Protein AF-E8UBT5-F1 (afdb_monomer_lite)

Structure (mmCIF, N/CA/C/O backbone):
data_AF-E8UBT5-F1
#
_entry.id   AF-E8UBT5-F1
#
loop_
_atom_site.group_PDB
_atom_site.id
_atom_site.type_symbol
_atom_site.label_atom_id
_atom_site.label_alt_id
_atom_site.label_comp_id
_atom_site.label_asym_id
_atom_site.label_entity_id
_atom_site.label_seq_id
_atom_site.pdbx_PDB_ins_code
_atom_site.Cartn_x
_atom_site.Cartn_y
_atom_site.Cartn_z
_atom_site.occupancy
_atom_site.B_iso_or_equiv
_atom_site.auth_seq_id
_atom_site.auth_comp_id
_atom_site.auth_asym_id
_atom_site.auth_atom_id
_atom_site.pdbx_PDB_model_num
ATOM 1 N N . MET A 1 1 ? -15.502 -12.809 -2.853 1.00 87.12 1 MET A N 1
ATOM 2 C CA . MET A 1 1 ? -14.417 -12.346 -1.978 1.00 87.12 1 MET A CA 1
ATOM 3 C C . MET A 1 1 ? -13.647 -11.226 -2.675 1.00 87.12 1 MET A C 1
ATOM 5 O O . MET A 1 1 ? -13.180 -11.452 -3.794 1.00 87.12 1 MET A O 1
ATOM 9 N N . SER A 1 2 ? -13.569 -10.034 -2.084 1.00 96.62 2 SER A N 1
ATOM 10 C CA . SER A 1 2 ? -12.725 -8.915 -2.529 1.00 96.62 2 SER A CA 1
ATOM 11 C C . SER A 1 2 ? -11.248 -9.171 -2.199 1.00 96.62 2 SER A C 1
ATOM 13 O O . SER A 1 2 ? -10.910 -10.126 -1.499 1.00 96.62 2 SER A O 1
ATOM 15 N N . ASN A 1 3 ? -10.338 -8.346 -2.721 1.00 96.88 3 ASN A N 1
ATOM 16 C CA . ASN A 1 3 ? -8.911 -8.460 -2.387 1.00 96.88 3 ASN A CA 1
ATOM 17 C C . ASN A 1 3 ? -8.645 -8.129 -0.915 1.00 96.88 3 ASN A C 1
ATOM 19 O O . ASN A 1 3 ? -7.859 -8.815 -0.270 1.00 96.88 3 ASN A O 1
ATOM 23 N N . PHE A 1 4 ? -9.368 -7.156 -0.359 1.00 97.38 4 PHE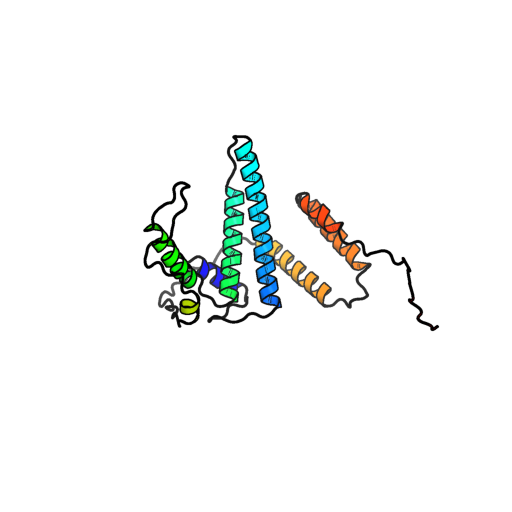 A N 1
ATOM 24 C CA . PHE A 1 4 ? -9.322 -6.864 1.068 1.00 97.38 4 PHE A CA 1
ATOM 25 C C . PHE A 1 4 ? -9.762 -8.067 1.914 1.00 97.38 4 PHE A C 1
ATOM 27 O O . PHE A 1 4 ? -9.073 -8.440 2.861 1.00 97.38 4 PHE A O 1
ATOM 34 N N . GLU A 1 5 ? -10.859 -8.733 1.540 1.00 96.44 5 GLU A N 1
ATOM 35 C CA . GLU A 1 5 ? -11.331 -9.931 2.244 1.00 96.44 5 GLU A CA 1
ATOM 36 C C . GLU A 1 5 ? -10.325 -11.096 2.161 1.00 96.44 5 GLU A C 1
ATOM 38 O O . GLU A 1 5 ? -10.177 -11.832 3.136 1.00 96.44 5 GLU A O 1
ATOM 43 N N . ARG A 1 6 ? -9.582 -11.237 1.048 1.00 96.94 6 ARG A N 1
ATOM 44 C CA . ARG A 1 6 ? -8.477 -12.212 0.928 1.00 96.94 6 ARG A CA 1
ATOM 45 C C . ARG A 1 6 ? -7.355 -11.925 1.927 1.00 96.94 6 ARG A C 1
ATOM 47 O O . ARG A 1 6 ? -6.927 -12.833 2.634 1.00 96.94 6 ARG A O 1
ATOM 54 N N . VAL A 1 7 ? -6.912 -10.671 2.024 1.00 97.31 7 VAL A N 1
ATOM 55 C CA . VAL A 1 7 ? -5.845 -10.269 2.958 1.00 97.31 7 VAL A CA 1
ATOM 56 C C . VAL A 1 7 ? -6.295 -10.414 4.413 1.00 97.31 7 VAL A C 1
ATOM 58 O O . VAL A 1 7 ? -5.542 -10.918 5.245 1.00 97.31 7 VAL A O 1
ATOM 61 N N . ARG A 1 8 ? -7.552 -10.073 4.721 1.00 96.00 8 ARG A N 1
ATOM 62 C CA . ARG A 1 8 ? -8.148 -10.336 6.038 1.00 96.00 8 ARG A CA 1
ATOM 63 C C . ARG A 1 8 ? -8.145 -11.830 6.367 1.00 96.00 8 ARG A C 1
ATOM 65 O O . ARG A 1 8 ? -7.748 -12.213 7.464 1.00 96.00 8 ARG A O 1
ATOM 72 N N . ALA A 1 9 ? -8.556 -12.684 5.426 1.00 95.75 9 ALA A N 1
ATOM 73 C CA . ALA A 1 9 ? -8.529 -14.135 5.612 1.00 95.75 9 ALA A CA 1
ATOM 74 C C . ALA A 1 9 ? -7.103 -14.653 5.871 1.00 95.75 9 ALA A C 1
ATOM 76 O O . ALA A 1 9 ? -6.911 -15.504 6.740 1.00 95.75 9 ALA A O 1
ATOM 77 N N . PHE A 1 10 ? -6.097 -14.093 5.192 1.00 94.75 10 PHE A N 1
ATOM 78 C CA . PHE A 1 10 ? -4.691 -14.386 5.464 1.00 94.75 10 PHE A CA 1
ATOM 79 C C . PHE A 1 10 ? -4.280 -13.978 6.885 1.00 94.75 10 PHE A C 1
ATOM 81 O O . PHE A 1 10 ? -3.723 -14.800 7.608 1.00 94.75 10 PHE A O 1
ATOM 88 N N . HIS A 1 11 ? -4.599 -12.759 7.333 1.00 96.62 11 HIS A N 1
ATOM 89 C CA . HIS A 1 11 ? -4.312 -12.320 8.703 1.00 96.62 11 HIS A CA 1
ATOM 90 C C . HIS A 1 11 ? -4.975 -13.200 9.767 1.00 96.62 11 HIS A C 1
ATOM 92 O O . HIS A 1 11 ? -4.342 -13.496 10.780 1.00 96.62 11 HIS A O 1
ATOM 98 N N . VAL A 1 12 ? -6.207 -13.663 9.532 1.00 94.38 12 VAL A N 1
ATOM 99 C CA . VAL A 1 12 ? -6.868 -14.656 10.394 1.00 94.38 12 VAL A CA 1
ATOM 100 C C . VAL A 1 12 ? -6.066 -15.960 10.420 1.00 94.38 12 VAL A C 1
ATOM 102 O O . VAL A 1 12 ? -5.770 -16.468 11.500 1.00 94.38 12 VAL A O 1
ATOM 105 N N . ALA A 1 13 ? -5.667 -16.474 9.254 1.00 94.06 13 ALA A N 1
ATOM 106 C CA . ALA A 1 13 ? -4.923 -17.728 9.139 1.00 94.06 13 ALA A CA 1
ATOM 107 C C . ALA A 1 13 ? -3.550 -17.684 9.833 1.00 94.06 13 ALA A C 1
ATOM 109 O O . ALA A 1 13 ? -3.137 -18.673 10.434 1.00 94.06 13 ALA A O 1
ATOM 110 N N . VAL A 1 14 ? -2.858 -16.540 9.801 1.00 91.19 14 VAL A N 1
ATOM 111 C CA . VAL A 1 14 ? -1.559 -16.357 10.477 1.00 91.19 14 VAL A CA 1
ATOM 112 C C . VAL A 1 14 ? -1.678 -15.799 11.900 1.00 91.19 14 VAL A C 1
ATOM 114 O O . VAL A 1 14 ? -0.665 -15.451 12.505 1.00 91.19 14 VAL A O 1
ATOM 117 N N . ASN A 1 15 ? -2.897 -15.701 12.444 1.00 93.25 15 ASN A N 1
ATOM 118 C CA . ASN A 1 15 ? -3.183 -15.141 13.768 1.00 93.25 15 ASN A CA 1
ATOM 119 C C . ASN A 1 15 ? -2.590 -13.727 13.984 1.00 93.25 15 ASN A C 1
ATOM 121 O O . ASN A 1 15 ? -2.094 -13.386 15.060 1.00 93.25 15 ASN A O 1
ATOM 125 N N . ALA A 1 16 ? -2.618 -12.893 12.942 1.00 92.19 16 ALA A N 1
ATOM 126 C CA . ALA A 1 16 ? -2.207 -11.494 13.005 1.00 92.19 16 ALA A CA 1
ATOM 127 C C . ALA A 1 16 ? -3.301 -10.608 13.627 1.00 92.19 16 ALA A C 1
ATOM 129 O O . ALA A 1 16 ? -4.475 -10.969 13.701 1.00 92.19 16 ALA A O 1
ATOM 130 N N . HIS A 1 17 ? -2.924 -9.405 14.066 1.00 90.81 17 HIS A N 1
ATOM 131 C CA . HIS A 1 17 ? -3.864 -8.421 14.608 1.00 90.81 17 HIS A CA 1
ATOM 132 C C . HIS A 1 17 ? -4.781 -7.850 13.510 1.00 90.81 17 HIS A C 1
ATOM 134 O O . HIS A 1 17 ? -4.279 -7.265 12.554 1.00 90.81 17 HIS A O 1
ATOM 140 N N . HIS A 1 18 ? -6.100 -7.985 13.680 1.00 94.12 18 HIS A N 1
ATOM 141 C CA . HIS A 1 18 ? -7.124 -7.550 12.718 1.00 94.12 18 HIS A CA 1
ATOM 142 C C . HIS A 1 18 ? -8.400 -7.062 13.450 1.00 94.12 18 HIS A C 1
ATOM 144 O O . HIS A 1 18 ? -9.364 -7.811 13.642 1.00 94.12 18 HIS A O 1
ATOM 150 N N . PRO A 1 19 ? -8.437 -5.820 13.963 1.00 95.50 19 PRO A N 1
ATOM 151 C CA . PRO A 1 19 ? -9.595 -5.352 14.714 1.00 95.50 19 PRO A CA 1
ATOM 152 C C . PRO A 1 19 ? -10.852 -5.277 13.826 1.00 95.50 19 PRO A C 1
ATOM 154 O O . PRO A 1 19 ? -10.799 -5.066 12.616 1.00 95.50 19 PRO A O 1
ATOM 157 N N . GLN A 1 20 ? -12.028 -5.479 14.427 1.00 92.19 20 GLN A N 1
ATOM 158 C CA . GLN A 1 20 ? -13.307 -5.476 13.693 1.00 92.19 20 GLN A CA 1
ATOM 159 C C . GLN A 1 20 ? -13.847 -4.061 13.429 1.00 92.19 20 GLN A C 1
ATOM 161 O O . GLN A 1 20 ? -14.850 -3.905 12.736 1.00 92.19 20 GLN A O 1
ATOM 166 N N . GLN A 1 21 ? -13.226 -3.043 14.025 1.00 92.94 21 GLN A N 1
ATOM 167 C CA . GLN A 1 21 ? -13.593 -1.633 13.917 1.00 92.94 21 GLN A CA 1
ATOM 168 C C . GLN A 1 21 ? -12.320 -0.782 13.847 1.00 92.94 21 GLN A C 1
ATOM 170 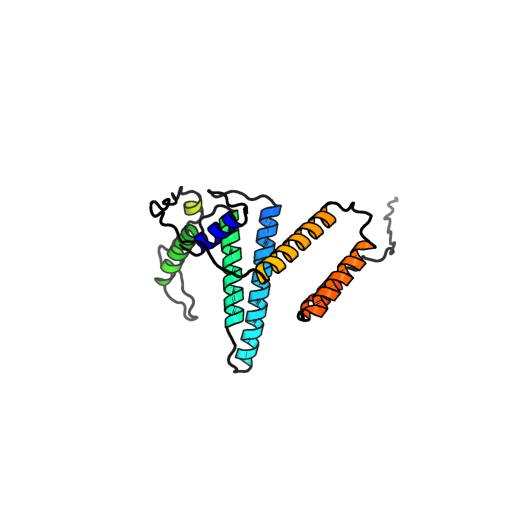O O . GLN A 1 21 ? -11.295 -1.212 14.393 1.00 92.94 21 GLN A O 1
ATOM 175 N N . PRO A 1 22 ? -12.380 0.424 13.249 1.00 96.12 22 PRO A N 1
ATOM 176 C CA . PRO A 1 22 ? -11.247 1.338 13.202 1.00 96.12 22 PRO A CA 1
ATOM 177 C C . PRO A 1 22 ? -10.625 1.537 14.586 1.00 96.12 22 PRO A C 1
ATOM 179 O O . PRO A 1 22 ? -11.290 1.989 15.518 1.00 96.12 22 PRO A O 1
ATOM 182 N N . THR A 1 23 ? -9.354 1.167 14.722 1.00 95.31 23 THR A N 1
ATOM 183 C CA . THR A 1 23 ? -8.638 1.132 16.000 1.00 95.31 23 THR A CA 1
ATOM 184 C C . THR A 1 23 ? -7.253 1.739 15.833 1.00 95.31 23 THR A C 1
ATOM 186 O O . THR A 1 23 ? -6.538 1.439 14.879 1.00 95.31 23 THR A O 1
ATOM 189 N N . THR A 1 24 ? -6.857 2.591 16.778 1.00 95.19 24 THR A N 1
ATOM 190 C CA . THR A 1 24 ? -5.494 3.131 16.825 1.00 95.19 24 THR A CA 1
ATOM 191 C C . THR A 1 24 ? -4.505 1.999 17.133 1.00 95.19 24 THR A C 1
ATOM 193 O O . THR A 1 24 ? -4.650 1.356 18.175 1.00 95.19 24 THR A O 1
ATOM 196 N N . PRO A 1 25 ? -3.502 1.742 16.275 1.00 94.81 25 PRO A N 1
ATOM 197 C CA . PRO A 1 25 ? -2.507 0.703 16.515 1.00 94.81 25 PRO A CA 1
ATOM 198 C C . PRO A 1 25 ? -1.496 1.153 17.577 1.00 94.81 25 PRO A C 1
ATOM 200 O O . PRO A 1 25 ? -1.334 2.347 17.838 1.00 94.81 25 PRO A O 1
ATOM 203 N N . ASP A 1 26 ? -0.758 0.199 18.146 1.00 94.81 26 ASP A N 1
ATOM 204 C CA . ASP A 1 26 ? 0.442 0.528 18.918 1.00 94.81 26 ASP A CA 1
ATOM 205 C C . ASP A 1 26 ? 1.626 0.882 17.999 1.00 94.81 26 ASP A C 1
ATOM 207 O O . ASP A 1 26 ? 1.589 0.702 16.775 1.00 94.81 26 ASP A O 1
ATOM 211 N N . ALA A 1 27 ? 2.693 1.411 18.603 1.00 95.06 27 ALA A N 1
ATOM 212 C CA . ALA A 1 27 ? 3.872 1.864 17.872 1.00 95.06 27 ALA A CA 1
ATOM 213 C C . ALA A 1 27 ? 4.553 0.732 17.088 1.00 95.06 27 ALA A C 1
ATOM 215 O O . ALA A 1 27 ? 4.974 0.950 15.955 1.00 95.06 27 ALA A O 1
ATOM 216 N N . ALA A 1 28 ? 4.621 -0.475 17.659 1.00 94.81 28 ALA A N 1
ATOM 217 C CA . ALA A 1 28 ? 5.250 -1.627 17.019 1.00 94.81 28 ALA A CA 1
ATOM 218 C C . ALA A 1 28 ? 4.491 -2.055 15.755 1.00 94.81 28 ALA A C 1
ATOM 220 O O . ALA A 1 28 ? 5.100 -2.282 14.711 1.00 94.81 28 ALA A O 1
ATOM 221 N N . ARG A 1 29 ? 3.154 -2.100 15.807 1.00 93.81 29 ARG A N 1
ATOM 222 C CA . ARG A 1 29 ? 2.323 -2.420 14.638 1.00 93.81 29 ARG A CA 1
ATOM 223 C C . ARG A 1 29 ? 2.414 -1.346 13.566 1.00 93.81 29 ARG A C 1
ATOM 225 O O . ARG A 1 29 ? 2.522 -1.684 12.390 1.00 93.81 29 ARG A O 1
ATOM 232 N N . LEU A 1 30 ? 2.392 -0.069 13.951 1.00 94.50 30 LEU A N 1
ATOM 233 C CA . LEU A 1 30 ? 2.548 1.027 12.995 1.00 94.50 30 LEU A CA 1
ATOM 234 C C . LEU A 1 30 ? 3.928 1.000 12.322 1.00 94.50 30 LEU A C 1
ATOM 236 O O . LEU A 1 30 ? 4.013 1.218 11.115 1.00 94.50 30 LEU A O 1
ATOM 240 N N . ALA A 1 31 ? 4.988 0.714 13.084 1.00 96.31 31 ALA A N 1
ATOM 241 C CA . ALA A 1 31 ? 6.339 0.554 12.557 1.00 96.31 31 ALA A CA 1
ATOM 242 C C . ALA A 1 31 ? 6.410 -0.614 11.567 1.00 96.31 31 ALA A C 1
ATOM 244 O O . ALA A 1 31 ? 6.836 -0.408 10.438 1.00 96.31 31 ALA A O 1
ATOM 245 N N . LEU A 1 32 ? 5.882 -1.787 11.933 1.00 96.62 32 LEU A N 1
ATOM 246 C CA . LEU A 1 32 ? 5.834 -2.948 11.042 1.00 96.62 32 LEU A CA 1
ATOM 247 C C . LEU A 1 32 ? 5.111 -2.637 9.725 1.00 96.62 32 LEU A C 1
ATOM 249 O O . LEU A 1 32 ? 5.631 -2.935 8.658 1.00 96.62 32 LEU A O 1
ATOM 253 N N . ARG A 1 33 ? 3.920 -2.019 9.772 1.00 98.06 33 ARG A N 1
ATOM 254 C CA . ARG A 1 33 ? 3.184 -1.687 8.537 1.00 98.06 33 ARG A CA 1
ATOM 255 C C . ARG A 1 33 ? 3.931 -0.676 7.672 1.00 98.06 33 ARG A C 1
ATOM 257 O O . ARG A 1 33 ? 3.858 -0.766 6.454 1.00 98.06 33 ARG A O 1
ATOM 264 N N . ARG A 1 34 ? 4.642 0.272 8.289 1.00 97.75 34 ARG A N 1
ATOM 265 C CA . ARG A 1 34 ? 5.494 1.223 7.569 1.00 97.75 34 ARG A CA 1
ATOM 266 C C . ARG A 1 34 ? 6.645 0.509 6.865 1.00 97.75 34 ARG A C 1
ATOM 268 O O . ARG A 1 34 ? 6.845 0.787 5.693 1.00 97.75 34 ARG A O 1
ATOM 275 N N . THR A 1 35 ? 7.352 -0.376 7.565 1.00 97.56 35 THR A N 1
ATOM 276 C CA . THR A 1 35 ? 8.475 -1.144 7.012 1.00 97.56 35 THR A CA 1
ATOM 277 C C . THR A 1 35 ? 8.035 -1.961 5.803 1.00 97.56 35 THR A C 1
ATOM 279 O O . THR A 1 35 ? 8.569 -1.737 4.727 1.00 97.56 35 THR A O 1
ATOM 282 N N . LEU A 1 36 ? 6.976 -2.767 5.940 1.00 96.88 36 LEU A N 1
ATOM 283 C CA . LEU A 1 36 ? 6.462 -3.585 4.834 1.00 96.88 36 LEU A CA 1
ATOM 284 C C . LEU A 1 36 ? 6.090 -2.731 3.612 1.00 96.88 36 LEU A C 1
ATOM 286 O O . LEU A 1 36 ? 6.490 -3.027 2.502 1.00 96.88 36 LEU A O 1
ATOM 290 N N . ILE A 1 37 ? 5.378 -1.613 3.801 1.00 96.94 37 ILE A N 1
ATOM 291 C CA . ILE A 1 37 ? 5.040 -0.718 2.679 1.00 96.94 37 ILE A CA 1
ATOM 292 C C . ILE A 1 37 ? 6.297 -0.122 2.025 1.00 96.94 37 ILE A C 1
ATOM 294 O O . ILE A 1 37 ? 6.298 0.118 0.822 1.00 96.94 37 ILE A O 1
ATOM 298 N N . GLN A 1 38 ? 7.337 0.179 2.804 1.00 98.12 38 GLN A N 1
ATOM 299 C CA . GLN A 1 38 ? 8.580 0.745 2.278 1.00 98.12 38 GLN A CA 1
ATOM 300 C C . GLN A 1 38 ? 9.398 -0.277 1.486 1.00 98.12 38 GLN A C 1
ATOM 302 O O . GLN A 1 38 ? 9.986 0.114 0.483 1.00 98.12 38 GLN A O 1
ATOM 307 N N . GLU A 1 39 ? 9.420 -1.534 1.929 1.00 95.19 39 GLU A N 1
ATOM 308 C CA . GLU A 1 39 ? 10.084 -2.652 1.249 1.00 95.19 39 GLU A CA 1
ATOM 309 C C . GLU A 1 39 ? 9.445 -2.890 -0.127 1.00 95.19 39 GLU A C 1
ATOM 311 O O . GLU A 1 39 ? 10.094 -2.631 -1.138 1.00 95.19 39 GLU A O 1
ATOM 316 N N . GLU A 1 40 ? 8.140 -3.175 -0.174 1.00 97.88 40 GLU A N 1
ATOM 317 C CA . GLU A 1 40 ? 7.423 -3.429 -1.439 1.00 97.88 40 GLU A CA 1
ATOM 318 C C . GLU A 1 40 ? 7.456 -2.216 -2.387 1.00 97.88 40 GLU A C 1
ATOM 320 O O . GLU A 1 40 ? 7.514 -2.328 -3.610 1.00 97.88 40 GLU A O 1
ATOM 325 N N . PHE A 1 41 ? 7.422 -0.994 -1.836 1.00 98.06 41 PHE A N 1
ATOM 326 C CA . PHE A 1 41 ? 7.560 0.211 -2.653 1.00 98.06 41 PHE A CA 1
ATOM 327 C C . PHE A 1 41 ? 8.954 0.315 -3.283 1.00 98.06 41 PHE A C 1
ATOM 329 O O . PHE A 1 41 ? 9.066 0.763 -4.423 1.00 98.06 41 PHE A O 1
ATOM 336 N N . ALA A 1 42 ? 10.014 -0.067 -2.566 1.00 97.38 42 ALA A N 1
ATOM 337 C CA . ALA A 1 42 ? 11.366 -0.066 -3.114 1.00 97.38 42 ALA A CA 1
ATOM 338 C C . ALA A 1 42 ? 11.517 -1.101 -4.241 1.00 97.38 42 ALA A C 1
ATOM 340 O O . ALA A 1 42 ? 12.152 -0.795 -5.251 1.00 97.38 42 ALA A O 1
ATOM 341 N N . GLU A 1 43 ? 10.882 -2.265 -4.113 1.00 96.44 43 GLU A N 1
ATOM 342 C CA . GLU A 1 43 ? 10.872 -3.318 -5.137 1.00 96.44 43 GLU A CA 1
ATOM 343 C C . GLU A 1 43 ? 10.106 -2.881 -6.393 1.00 96.44 43 GLU A C 1
ATOM 345 O O . GLU A 1 43 ? 10.647 -2.943 -7.501 1.00 96.44 43 GLU A O 1
ATOM 350 N N . VAL A 1 44 ? 8.922 -2.272 -6.235 1.00 97.38 44 VAL A N 1
ATOM 351 C CA . VAL A 1 44 ? 8.196 -1.636 -7.353 1.00 97.38 44 VAL A CA 1
ATOM 352 C C . VAL A 1 44 ? 9.065 -0.603 -8.072 1.00 97.38 44 VAL A C 1
ATOM 354 O O . VAL A 1 44 ? 9.064 -0.542 -9.302 1.00 97.38 44 VAL A O 1
ATOM 357 N N . GLN A 1 45 ? 9.807 0.226 -7.331 1.00 98.44 45 GLN A N 1
ATOM 358 C CA . GLN A 1 45 ? 10.684 1.232 -7.932 1.00 98.44 45 GLN A CA 1
ATOM 359 C C . GLN A 1 45 ? 11.836 0.595 -8.721 1.00 98.44 45 GLN A C 1
ATOM 361 O O . GLN A 1 45 ? 12.133 1.063 -9.819 1.00 98.44 45 GLN A O 1
ATOM 366 N N . ALA A 1 46 ? 12.440 -0.481 -8.211 1.00 97.31 46 ALA A N 1
ATOM 367 C CA . ALA A 1 46 ? 13.495 -1.204 -8.916 1.00 97.31 46 ALA A CA 1
ATOM 368 C C . ALA A 1 46 ? 12.990 -1.809 -10.240 1.00 97.31 46 ALA A C 1
ATOM 370 O O . ALA A 1 46 ? 13.642 -1.665 -11.279 1.00 97.31 46 ALA A O 1
ATOM 371 N N . GLU A 1 47 ? 11.800 -2.414 -10.237 1.00 98.06 47 GLU A N 1
ATOM 372 C CA . GLU A 1 47 ? 11.211 -2.977 -11.456 1.00 98.06 47 GLU A CA 1
ATOM 373 C C . GLU A 1 47 ? 10.736 -1.898 -12.439 1.00 98.06 47 GLU A C 1
ATOM 375 O O . GLU A 1 47 ? 10.863 -2.065 -13.655 1.00 98.06 47 GLU A O 1
ATOM 380 N N . LEU A 1 48 ? 10.267 -0.746 -11.950 1.00 97.88 48 LEU A N 1
ATOM 381 C CA . LEU A 1 48 ? 9.991 0.414 -12.804 1.00 97.88 48 LEU A CA 1
ATOM 382 C C . LEU A 1 48 ? 11.257 0.919 -13.503 1.00 97.88 48 LEU A C 1
ATOM 384 O O . LEU A 1 48 ? 11.214 1.164 -14.709 1.00 97.88 48 LEU A O 1
ATOM 388 N N . ASP A 1 49 ? 12.376 1.038 -12.784 1.00 98.19 49 ASP A N 1
ATOM 389 C CA . ASP A 1 49 ? 13.657 1.463 -13.360 1.00 98.19 49 ASP A CA 1
ATOM 390 C C . ASP A 1 49 ? 14.147 0.462 -14.421 1.00 98.19 49 ASP A C 1
ATOM 392 O O . ASP A 1 49 ? 14.605 0.850 -15.502 1.00 98.19 49 ASP A O 1
ATOM 396 N N . ARG A 1 50 ? 13.985 -0.843 -14.161 1.00 97.44 50 ARG A N 1
ATOM 397 C CA . ARG A 1 50 ? 14.295 -1.907 -15.126 1.00 97.44 50 ARG A CA 1
ATOM 398 C C . ARG A 1 50 ? 13.425 -1.807 -16.382 1.00 97.44 50 ARG A C 1
ATOM 400 O O . ARG A 1 50 ? 13.94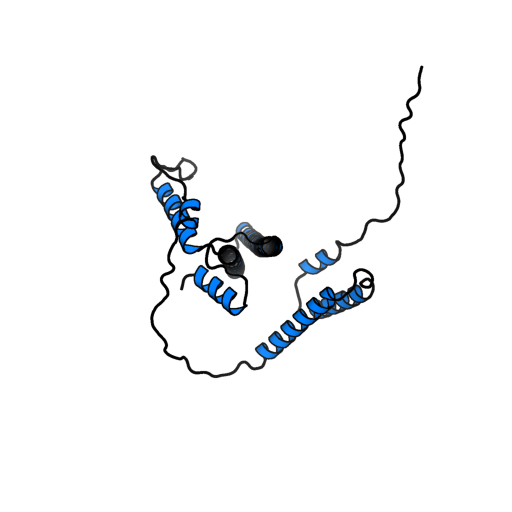9 -1.932 -17.492 1.00 97.44 50 ARG A O 1
ATOM 407 N N . VAL A 1 51 ? 12.118 -1.588 -16.239 1.00 98.00 51 VAL A N 1
ATOM 408 C CA . VAL A 1 51 ? 11.200 -1.413 -17.378 1.00 98.00 51 VAL A CA 1
ATOM 409 C C . VAL A 1 51 ? 11.531 -0.135 -18.160 1.00 98.00 51 VAL A C 1
ATOM 411 O O . VAL A 1 51 ? 11.595 -0.186 -19.390 1.00 98.00 51 VAL A O 1
ATOM 414 N N . ASP A 1 52 ? 11.810 0.986 -17.485 1.00 97.81 52 ASP A N 1
ATOM 415 C CA . ASP A 1 52 ? 12.192 2.256 -18.126 1.00 97.81 52 ASP A CA 1
ATOM 416 C C . ASP A 1 52 ? 13.462 2.102 -18.975 1.00 97.81 52 ASP A C 1
ATOM 418 O O . ASP A 1 52 ? 13.521 2.605 -20.099 1.00 97.81 52 ASP A O 1
ATOM 422 N N . ALA A 1 53 ? 14.454 1.342 -18.496 1.00 97.75 53 ALA A N 1
ATOM 423 C CA . ALA A 1 53 ? 15.676 1.070 -19.251 1.00 97.75 53 ALA A CA 1
ATOM 424 C C . ALA A 1 53 ? 15.398 0.382 -20.603 1.00 97.75 53 ALA A C 1
ATOM 426 O O . ALA A 1 53 ? 15.928 0.817 -21.627 1.00 97.75 53 ALA A O 1
ATOM 427 N N . HIS A 1 54 ? 14.521 -0.630 -20.630 1.00 97.50 54 HIS A N 1
ATOM 428 C CA . HIS A 1 54 ? 14.119 -1.302 -21.875 1.00 97.50 54 HIS A CA 1
ATOM 429 C C . HIS A 1 54 ? 13.341 -0.352 -22.794 1.00 97.50 54 HIS A C 1
ATOM 431 O O . HIS A 1 54 ? 13.644 -0.250 -23.983 1.00 97.50 54 HIS A O 1
ATOM 437 N N . VAL A 1 55 ? 12.390 0.414 -22.242 1.00 97.00 55 VAL A N 1
ATOM 438 C CA . VAL A 1 55 ? 11.603 1.393 -23.011 1.00 97.00 55 VAL A CA 1
ATOM 439 C C . VAL A 1 55 ? 12.514 2.425 -23.682 1.00 97.00 55 VAL A C 1
ATOM 441 O O . VAL A 1 55 ? 12.337 2.730 -24.862 1.00 97.00 55 VAL A O 1
ATOM 444 N N . ARG A 1 56 ? 13.526 2.935 -22.972 1.00 97.50 56 ARG A N 1
ATOM 445 C CA . ARG A 1 56 ? 14.500 3.894 -23.522 1.00 97.50 56 ARG A CA 1
ATOM 446 C C . ARG A 1 56 ? 15.431 3.290 -24.564 1.00 97.50 56 ARG A C 1
ATOM 448 O O . ARG A 1 56 ? 15.870 4.014 -25.455 1.00 97.50 56 ARG A O 1
ATOM 455 N N . ALA A 1 57 ? 15.717 1.995 -24.470 1.00 97.69 57 ALA A N 1
ATOM 456 C CA . ALA A 1 57 ? 16.446 1.256 -25.496 1.00 97.69 57 ALA A CA 1
ATOM 457 C C . ALA A 1 57 ? 15.585 0.952 -26.741 1.00 97.69 57 ALA A C 1
ATOM 459 O O . ALA A 1 57 ? 16.114 0.510 -27.758 1.00 97.69 57 ALA A O 1
ATOM 460 N N . GLY A 1 58 ? 14.272 1.221 -26.695 1.00 97.75 58 GLY A N 1
ATOM 461 C CA . GLY A 1 58 ? 13.333 0.853 -27.758 1.00 97.75 58 GLY A CA 1
ATOM 462 C C . GLY A 1 58 ? 13.007 -0.642 -27.775 1.00 97.75 58 GLY A C 1
ATOM 463 O O . GLY A 1 58 ? 12.588 -1.171 -28.804 1.00 97.75 58 GLY A O 1
ATOM 464 N N . GLU A 1 59 ? 13.212 -1.323 -26.649 1.00 97.19 59 GLU A N 1
ATOM 465 C CA . GLU A 1 59 ? 13.021 -2.758 -26.475 1.00 97.19 59 GLU A CA 1
ATOM 466 C C . GLU A 1 59 ? 11.708 -3.054 -25.736 1.00 97.19 59 GLU A C 1
ATOM 468 O O . GLU A 1 59 ? 11.170 -2.224 -25.000 1.00 97.19 59 GLU A O 1
ATOM 473 N N . SER A 1 60 ? 11.179 -4.267 -25.916 1.00 96.12 60 SER A N 1
ATOM 474 C CA . SER A 1 60 ? 10.049 -4.741 -25.114 1.00 96.12 60 SER A CA 1
ATOM 475 C C . SER A 1 60 ? 10.542 -5.190 -23.741 1.00 96.12 60 SER A C 1
ATOM 477 O O . SER A 1 60 ? 11.454 -6.010 -23.658 1.00 96.12 60 SER A O 1
ATOM 479 N N . ALA A 1 61 ? 9.899 -4.718 -22.676 1.00 96.38 61 ALA A N 1
ATOM 480 C CA . ALA A 1 61 ? 10.139 -5.204 -21.321 1.00 96.38 61 ALA A CA 1
ATOM 481 C C . ALA A 1 61 ? 9.222 -6.393 -20.993 1.00 96.38 61 ALA A C 1
ATOM 483 O O . ALA A 1 61 ? 8.056 -6.410 -21.396 1.00 96.38 61 ALA A O 1
ATOM 484 N N . ASP A 1 62 ? 9.727 -7.356 -20.223 1.00 95.81 62 ASP A N 1
ATOM 485 C CA . ASP A 1 62 ? 8.869 -8.307 -19.513 1.00 95.81 62 ASP A CA 1
ATOM 486 C C . ASP A 1 62 ? 8.208 -7.595 -18.324 1.00 95.81 62 ASP A C 1
ATOM 488 O O . ASP A 1 62 ? 8.899 -7.062 -17.457 1.00 95.81 62 ASP A O 1
ATOM 492 N N . LEU A 1 63 ? 6.874 -7.562 -18.310 1.00 97.38 63 LEU A N 1
ATOM 493 C CA . LEU A 1 63 ? 6.081 -6.873 -17.289 1.00 97.38 63 LEU A CA 1
ATOM 494 C C . LEU A 1 63 ? 5.693 -7.780 -16.117 1.00 97.38 63 LEU A C 1
ATOM 496 O O . LEU A 1 63 ? 5.109 -7.281 -15.156 1.00 97.38 63 LEU A O 1
ATOM 500 N N . ALA A 1 64 ? 5.966 -9.087 -16.190 1.00 97.25 64 ALA A N 1
ATOM 501 C CA . ALA A 1 64 ? 5.580 -10.014 -15.131 1.00 97.25 64 ALA A CA 1
ATOM 502 C C . ALA A 1 64 ? 6.203 -9.661 -13.764 1.00 97.25 64 ALA A C 1
ATOM 504 O O . ALA A 1 64 ? 5.441 -9.638 -12.797 1.00 97.25 64 ALA A O 1
ATOM 505 N N . PRO A 1 65 ? 7.503 -9.303 -13.659 1.00 97.44 65 PRO A N 1
ATOM 506 C CA . PRO A 1 65 ? 8.093 -8.882 -12.386 1.00 97.44 65 PRO A CA 1
ATOM 507 C C . PRO A 1 65 ? 7.435 -7.615 -11.826 1.00 97.44 65 PRO A C 1
ATOM 509 O O . PRO A 1 65 ? 6.919 -7.626 -10.719 1.00 97.44 65 PRO A O 1
ATOM 512 N N . LEU A 1 66 ? 7.302 -6.557 -12.633 1.00 97.69 66 LEU A N 1
ATOM 513 C CA . LEU A 1 66 ? 6.639 -5.323 -12.195 1.00 97.69 66 LEU A CA 1
ATOM 514 C C . LEU A 1 66 ? 5.188 -5.562 -11.738 1.00 97.69 66 LEU A C 1
ATOM 516 O O . LEU A 1 66 ? 4.726 -4.958 -10.772 1.00 97.69 66 LEU A O 1
ATOM 520 N N . ALA A 1 67 ? 4.444 -6.423 -12.436 1.00 96.19 67 ALA A N 1
ATOM 521 C CA . ALA A 1 67 ? 3.081 -6.767 -12.044 1.00 96.19 67 ALA A CA 1
ATOM 522 C C . ALA A 1 67 ? 3.026 -7.524 -10.704 1.00 96.19 67 ALA A C 1
ATOM 524 O O . ALA A 1 67 ? 2.055 -7.343 -9.968 1.00 96.19 67 ALA A O 1
ATOM 525 N N . HIS A 1 68 ? 4.043 -8.337 -10.401 1.00 96.25 68 HIS A N 1
ATOM 526 C CA . HIS A 1 68 ? 4.207 -9.019 -9.117 1.00 96.25 68 HIS A CA 1
ATOM 527 C C . HIS A 1 68 ? 4.393 -8.001 -7.992 1.00 96.25 68 HIS A C 1
ATOM 529 O O . HIS A 1 68 ? 3.546 -7.931 -7.107 1.00 96.25 68 HIS A O 1
ATOM 535 N N . GLU A 1 69 ? 5.398 -7.129 -8.097 1.00 97.94 69 GLU A N 1
ATOM 536 C CA . GLU A 1 69 ? 5.707 -6.165 -7.030 1.00 97.94 69 GLU A CA 1
ATOM 537 C C . GLU A 1 69 ? 4.557 -5.170 -6.808 1.00 97.94 69 GLU A C 1
ATOM 539 O O . GLU A 1 69 ? 4.231 -4.774 -5.688 1.00 97.94 69 GLU A O 1
ATOM 544 N N . LEU A 1 70 ? 3.843 -4.789 -7.876 1.00 97.44 70 LEU A N 1
ATOM 545 C CA . LEU A 1 70 ? 2.628 -3.981 -7.743 1.00 97.44 70 LEU A CA 1
ATOM 546 C C . LEU A 1 70 ? 1.519 -4.722 -6.980 1.00 97.44 70 LEU A C 1
ATOM 548 O O . LEU A 1 70 ? 0.745 -4.085 -6.259 1.00 97.44 70 LEU A O 1
ATOM 552 N N . ALA A 1 71 ? 1.401 -6.041 -7.151 1.00 96.94 71 ALA A N 1
ATOM 553 C CA . ALA A 1 71 ? 0.442 -6.855 -6.415 1.00 96.94 71 ALA A CA 1
ATOM 554 C C . ALA A 1 71 ? 0.839 -7.004 -4.939 1.00 96.94 71 ALA A C 1
ATOM 556 O O . ALA A 1 71 ? -0.044 -6.904 -4.080 1.00 96.94 71 ALA A O 1
ATOM 557 N N . ASP A 1 72 ? 2.126 -7.141 -4.635 1.00 96.94 72 ASP A N 1
ATOM 558 C CA . ASP A 1 72 ? 2.615 -7.240 -3.257 1.00 96.94 72 ASP A CA 1
ATOM 559 C C . ASP A 1 72 ? 2.498 -5.904 -2.514 1.00 96.94 72 ASP A C 1
ATOM 561 O O . ASP A 1 72 ? 1.964 -5.857 -1.396 1.00 96.94 72 ASP A O 1
ATOM 565 N N . LEU A 1 73 ? 2.755 -4.779 -3.192 1.00 98.25 73 LEU A N 1
ATOM 566 C CA . LEU A 1 73 ? 2.451 -3.448 -2.660 1.00 98.25 73 LEU A CA 1
ATOM 567 C C . LEU A 1 73 ? 0.954 -3.279 -2.340 1.00 98.25 73 LEU A C 1
ATOM 569 O O . LEU A 1 73 ? 0.588 -2.704 -1.303 1.00 98.25 73 LEU A O 1
ATOM 573 N N . LEU A 1 74 ? 0.054 -3.787 -3.194 1.00 98.00 74 LEU A N 1
ATOM 574 C CA . LEU A 1 74 ? -1.381 -3.825 -2.881 1.00 98.00 74 LEU A CA 1
ATOM 575 C C . LEU A 1 74 ? -1.650 -4.699 -1.650 1.00 98.00 74 LEU A C 1
ATOM 577 O O . LEU A 1 74 ? -2.450 -4.310 -0.794 1.00 98.00 74 LEU A O 1
ATOM 581 N N . TYR A 1 75 ? -0.986 -5.849 -1.540 1.00 97.81 75 TYR A N 1
ATOM 582 C CA . TYR A 1 75 ? -1.159 -6.804 -0.450 1.00 97.81 75 TYR A CA 1
ATOM 583 C C . TYR A 1 75 ? -0.809 -6.185 0.908 1.00 97.81 75 TYR A C 1
ATOM 585 O O . TYR A 1 75 ? -1.635 -6.200 1.830 1.00 97.81 75 TYR A O 1
ATOM 593 N N . VAL A 1 76 ? 0.359 -5.545 1.029 1.00 98.06 76 VAL A N 1
ATOM 594 C CA . VAL A 1 76 ? 0.778 -4.879 2.275 1.00 98.06 76 VAL A CA 1
ATOM 595 C C . VAL A 1 76 ? -0.041 -3.620 2.568 1.00 98.06 76 VAL A C 1
ATOM 597 O O . VAL A 1 76 ? -0.299 -3.314 3.737 1.00 98.06 76 VAL A O 1
ATOM 600 N N . THR A 1 77 ? -0.543 -2.930 1.538 1.00 98.38 77 THR A N 1
ATOM 601 C CA . THR A 1 77 ? -1.436 -1.769 1.698 1.00 98.38 77 THR A CA 1
ATOM 602 C C . THR A 1 77 ? -2.801 -2.184 2.255 1.00 98.38 77 THR A C 1
ATOM 604 O O . THR A 1 77 ? -3.296 -1.580 3.214 1.00 98.38 77 THR A O 1
ATOM 607 N N . TYR A 1 78 ? -3.403 -3.251 1.718 1.00 98.38 78 TYR A N 1
ATOM 608 C CA . TYR A 1 78 ? -4.611 -3.847 2.295 1.00 98.38 78 TYR A CA 1
ATOM 609 C C . TYR A 1 78 ? -4.350 -4.381 3.705 1.00 98.38 78 TYR A C 1
ATOM 611 O O . TYR A 1 78 ? -5.179 -4.183 4.594 1.00 98.38 78 TYR A O 1
ATOM 619 N N . GLY A 1 79 ? -3.182 -4.986 3.938 1.00 97.75 79 GLY A N 1
ATOM 620 C CA . GLY A 1 79 ? -2.778 -5.472 5.253 1.00 97.75 79 GLY A CA 1
ATOM 621 C C . GLY A 1 79 ? -2.672 -4.347 6.284 1.00 97.75 79 GLY A C 1
ATOM 622 O O . GLY A 1 79 ? -3.070 -4.518 7.435 1.00 97.75 79 GLY A O 1
ATOM 623 N N . ALA A 1 80 ? -2.197 -3.165 5.890 1.00 98.25 80 ALA A N 1
ATOM 624 C CA . ALA A 1 80 ? -2.202 -1.993 6.758 1.00 98.25 80 ALA A CA 1
ATOM 625 C C . ALA A 1 80 ? -3.626 -1.559 7.130 1.00 98.25 80 ALA A C 1
ATOM 627 O O . ALA A 1 80 ? -3.892 -1.324 8.305 1.00 98.25 80 ALA A O 1
ATOM 628 N N . LEU A 1 81 ? -4.558 -1.507 6.174 1.00 98.12 81 LEU A N 1
ATOM 629 C CA . LEU A 1 81 ? -5.959 -1.162 6.452 1.00 98.12 81 LEU A CA 1
ATOM 630 C C . LEU A 1 81 ? -6.631 -2.187 7.377 1.00 98.12 81 LEU A C 1
ATOM 632 O O . LEU A 1 81 ? -7.294 -1.798 8.340 1.00 98.12 81 LEU A O 1
ATOM 636 N N . ASP A 1 82 ? -6.400 -3.480 7.148 1.00 97.75 82 ASP A N 1
ATOM 637 C CA . ASP A 1 82 ? -6.944 -4.547 7.990 1.00 97.75 82 ASP A CA 1
ATOM 638 C C . ASP A 1 82 ? -6.380 -4.508 9.420 1.00 97.75 82 ASP A C 1
ATOM 640 O O . ASP A 1 82 ? -7.140 -4.597 10.384 1.00 97.75 82 ASP A O 1
ATOM 644 N N . ALA A 1 83 ? -5.075 -4.254 9.580 1.00 96.81 83 ALA A N 1
ATOM 645 C CA . ALA A 1 83 ? -4.431 -4.098 10.888 1.00 96.81 83 ALA A CA 1
ATOM 646 C C . ALA A 1 83 ? -4.949 -2.884 11.685 1.00 96.81 83 ALA A C 1
ATOM 648 O O . ALA A 1 83 ? -4.819 -2.847 12.909 1.00 96.81 83 ALA A O 1
ATOM 649 N N . LEU A 1 84 ? -5.546 -1.902 11.001 1.00 97.12 84 LEU A N 1
ATOM 650 C CA . LEU A 1 84 ? -6.222 -0.744 11.594 1.00 97.12 84 LEU A CA 1
ATOM 651 C C . LEU A 1 84 ? -7.727 -0.975 11.797 1.00 97.12 84 LEU A C 1
ATOM 653 O O . LEU A 1 84 ? -8.405 -0.101 12.335 1.00 97.12 84 LEU A O 1
ATOM 657 N N . GLY A 1 85 ? -8.272 -2.111 11.352 1.00 96.56 85 GLY A N 1
ATOM 658 C CA . GLY A 1 85 ? -9.706 -2.411 11.393 1.00 96.56 85 GLY A CA 1
ATOM 659 C C . GLY A 1 85 ? -10.532 -1.545 10.447 1.00 96.56 85 GLY A C 1
ATOM 660 O O . GLY A 1 85 ? -11.718 -1.306 10.680 1.00 96.56 85 GLY A O 1
ATOM 661 N N . VAL A 1 86 ? -9.899 -1.041 9.390 1.00 96.56 86 VAL A N 1
ATOM 662 C CA . VAL A 1 86 ? -10.513 -0.189 8.377 1.00 96.56 86 VAL A CA 1
ATOM 663 C C . VAL A 1 86 ? -10.921 -1.049 7.187 1.00 96.56 86 VAL A C 1
ATOM 665 O O . VAL A 1 86 ? -10.085 -1.695 6.562 1.00 96.56 86 VAL A O 1
ATOM 668 N N . ASN A 1 87 ? -12.209 -1.027 6.836 1.00 96.38 87 ASN A N 1
ATOM 669 C CA . ASN A 1 87 ? -12.689 -1.689 5.625 1.00 96.38 87 ASN A CA 1
ATOM 670 C C . ASN A 1 87 ? -12.154 -0.952 4.385 1.00 96.38 87 ASN A C 1
ATOM 672 O O . ASN A 1 87 ? -12.607 0.152 4.062 1.00 96.38 87 ASN A O 1
ATOM 676 N N . ALA A 1 88 ? -11.197 -1.574 3.696 1.00 96.50 88 ALA A N 1
ATOM 677 C CA . ALA A 1 88 ? -10.554 -0.981 2.533 1.00 96.50 88 ALA A CA 1
ATOM 678 C C . ALA A 1 88 ? -11.520 -0.782 1.358 1.00 96.50 88 ALA A C 1
ATOM 680 O O . ALA A 1 88 ? -11.436 0.245 0.689 1.00 96.50 88 ALA A O 1
ATOM 681 N N . ASP A 1 89 ? -12.466 -1.700 1.140 1.00 96.88 89 ASP A N 1
ATOM 682 C CA . ASP A 1 89 ? -13.450 -1.593 0.058 1.00 96.88 89 ASP A CA 1
ATOM 683 C C . ASP A 1 89 ? -14.370 -0.382 0.267 1.00 96.88 89 ASP A C 1
ATOM 685 O O . ASP A 1 89 ? -14.636 0.372 -0.669 1.00 96.88 89 ASP A O 1
ATOM 689 N N . ALA A 1 90 ? -14.800 -0.133 1.509 1.00 95.94 90 ALA A N 1
ATOM 690 C CA . ALA A 1 90 ? -15.636 1.020 1.847 1.00 95.94 90 ALA A CA 1
ATOM 691 C C . ALA A 1 90 ? -14.887 2.353 1.665 1.00 95.94 90 ALA A C 1
ATOM 693 O O . ALA A 1 90 ? -15.433 3.309 1.107 1.00 95.94 90 ALA A O 1
ATOM 694 N N . VAL A 1 91 ? -13.624 2.422 2.103 1.00 96.38 91 VAL A N 1
ATOM 695 C CA . VAL A 1 91 ? -12.777 3.609 1.898 1.00 96.38 91 VAL A CA 1
ATOM 696 C C . VAL A 1 91 ? -12.516 3.830 0.410 1.00 96.38 91 VAL A C 1
ATOM 698 O O . VAL A 1 91 ? -12.661 4.952 -0.081 1.00 96.38 91 VAL A O 1
ATOM 701 N N . PHE A 1 92 ? -12.178 2.767 -0.321 1.00 96.38 92 PHE A N 1
ATOM 702 C CA . PHE A 1 92 ? -11.914 2.836 -1.751 1.00 96.38 92 PHE A CA 1
ATOM 703 C C . PHE A 1 92 ? -13.157 3.271 -2.530 1.00 96.38 92 PHE A C 1
ATOM 705 O O . PHE A 1 92 ? -13.039 4.122 -3.405 1.00 96.38 92 PHE A O 1
ATOM 712 N N . ALA A 1 93 ? -14.349 2.775 -2.186 1.00 95.12 93 ALA A N 1
ATOM 713 C CA . ALA A 1 93 ? -15.602 3.176 -2.824 1.00 95.12 93 ALA A CA 1
ATOM 714 C C . ALA A 1 93 ? -15.871 4.686 -2.693 1.00 95.12 93 ALA A C 1
ATOM 716 O O . ALA A 1 93 ? -16.227 5.338 -3.677 1.00 95.12 93 ALA A O 1
ATOM 717 N N . GLU A 1 94 ? -15.642 5.275 -1.515 1.00 95.75 94 GLU A N 1
ATOM 718 C CA . GLU A 1 94 ? -15.826 6.718 -1.306 1.00 95.75 94 GLU A CA 1
ATOM 719 C C . GLU A 1 94 ? -14.753 7.555 -2.025 1.00 95.75 94 GLU A C 1
ATOM 721 O O . GLU A 1 94 ? -15.057 8.591 -2.627 1.00 95.75 94 GLU A O 1
ATOM 726 N N . VAL A 1 95 ? -13.499 7.089 -2.034 1.00 91.56 95 VAL A N 1
ATOM 727 C CA . VAL A 1 95 ? -12.422 7.710 -2.823 1.00 91.56 95 VAL A CA 1
ATOM 728 C C . VAL A 1 95 ? -12.732 7.635 -4.320 1.00 91.56 95 VAL A C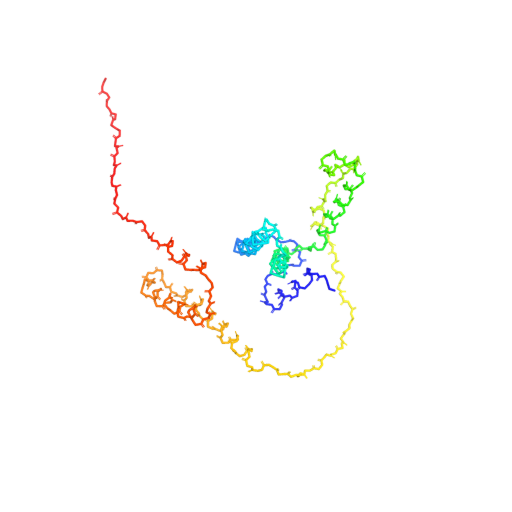 1
ATOM 730 O O . VAL A 1 95 ? -12.583 8.631 -5.037 1.00 91.56 95 VAL A O 1
ATOM 733 N N . HIS A 1 96 ? -13.215 6.487 -4.793 1.00 92.81 96 HIS A N 1
ATOM 734 C CA . HIS A 1 96 ? -13.609 6.266 -6.175 1.00 92.81 96 HIS A CA 1
ATOM 735 C C . HIS A 1 96 ? -14.774 7.176 -6.570 1.00 92.81 96 HIS A C 1
ATOM 737 O O . HIS A 1 96 ? -14.661 7.872 -7.576 1.00 92.81 96 HIS A O 1
ATOM 743 N N . ARG A 1 97 ? -15.835 7.283 -5.755 1.00 94.12 97 ARG A N 1
ATOM 744 C CA . ARG A 1 97 ? -16.957 8.217 -5.977 1.00 94.12 97 ARG A CA 1
ATOM 745 C C . ARG A 1 97 ? -16.463 9.651 -6.180 1.00 94.12 97 ARG A C 1
ATOM 747 O O . ARG A 1 97 ? -16.837 10.310 -7.151 1.00 94.12 97 ARG A O 1
ATOM 754 N N . ALA A 1 98 ? -15.596 10.132 -5.287 1.00 87.25 98 ALA A N 1
ATOM 755 C CA . ALA A 1 98 ? -15.047 11.483 -5.378 1.00 87.25 98 ALA A CA 1
ATOM 756 C C . ALA A 1 98 ? -14.153 11.677 -6.616 1.00 87.25 98 ALA A C 1
ATOM 758 O O . ALA A 1 98 ? -14.151 12.760 -7.205 1.00 87.25 98 ALA A O 1
ATOM 759 N N . ASN A 1 99 ? -13.399 10.654 -7.028 1.00 86.25 99 ASN A N 1
ATOM 760 C CA . ASN A 1 99 ? -12.573 10.694 -8.235 1.00 86.25 99 ASN A CA 1
ATOM 761 C C . ASN A 1 99 ? -13.408 10.635 -9.519 1.00 86.25 99 ASN A C 1
ATOM 763 O O . ASN A 1 99 ? -13.158 11.427 -10.424 1.00 86.25 99 ASN A O 1
ATOM 767 N N . MET A 1 100 ? -14.434 9.786 -9.580 1.00 86.69 100 MET A N 1
ATOM 768 C CA . MET A 1 100 ? -15.345 9.702 -10.723 1.00 86.69 100 MET A CA 1
ATOM 769 C C . MET A 1 100 ? -16.111 11.001 -10.926 1.00 86.69 100 MET A C 1
ATOM 771 O O . MET A 1 100 ? -16.242 11.452 -12.060 1.00 86.69 100 MET A O 1
ATOM 775 N N . HIS A 1 101 ? -16.509 11.689 -9.854 1.00 83.62 101 HIS A N 1
ATOM 776 C CA . HIS A 1 101 ? -17.109 13.014 -9.993 1.00 83.62 101 HIS A CA 1
ATOM 777 C C . HIS A 1 101 ? -16.151 14.037 -10.632 1.00 83.62 101 HIS A C 1
ATOM 779 O O . HIS A 1 101 ? -16.603 14.966 -11.279 1.00 83.62 101 HIS A O 1
ATOM 785 N N . LYS A 1 102 ? -14.821 13.874 -10.544 1.00 79.06 102 LYS A N 1
ATOM 786 C CA . LYS A 1 102 ? -13.890 14.774 -11.256 1.00 79.06 102 LYS A CA 1
ATOM 787 C C . LYS A 1 102 ? -13.989 14.630 -12.775 1.00 79.06 102 LYS A C 1
ATOM 789 O O . LYS A 1 102 ? -13.668 15.584 -13.475 1.00 79.06 102 LYS A O 1
ATOM 794 N N . THR A 1 103 ? -14.419 13.475 -13.289 1.00 82.62 103 THR A N 1
ATOM 795 C CA . THR A 1 103 ? -14.476 13.202 -14.739 1.00 82.62 103 THR A CA 1
ATOM 796 C C . THR A 1 103 ? -15.526 14.032 -15.473 1.00 82.62 103 THR A C 1
ATOM 798 O O . THR A 1 103 ? -15.400 14.235 -16.676 1.00 82.62 103 THR A O 1
ATOM 801 N N . THR A 1 104 ? -16.513 14.575 -14.756 1.00 82.62 104 THR A N 1
ATOM 802 C CA . THR A 1 104 ? -17.528 15.475 -15.321 1.00 82.62 104 THR A CA 1
ATOM 803 C C . THR A 1 104 ? -17.055 16.930 -15.399 1.00 82.62 104 THR A C 1
ATOM 805 O O . THR A 1 104 ? -17.768 17.783 -15.921 1.00 82.62 104 THR A O 1
ATOM 808 N N . GLY A 1 105 ? -15.857 17.234 -14.887 1.00 79.44 105 GLY A N 1
ATOM 809 C CA . GLY A 1 105 ? -15.246 18.556 -14.995 1.00 79.44 105 GLY A CA 1
ATOM 810 C C . GLY A 1 105 ? -14.595 18.824 -16.357 1.00 79.44 105 GLY A C 1
ATOM 811 O O . GLY A 1 105 ? -14.391 17.911 -17.161 1.00 79.44 105 GLY A O 1
ATOM 812 N N . PRO A 1 106 ? -14.228 20.083 -16.637 1.00 82.38 106 PRO A N 1
ATOM 813 C CA . PRO A 1 106 ? -13.498 20.419 -17.851 1.00 82.38 106 PRO A CA 1
ATOM 814 C C . PRO A 1 106 ? -12.065 19.866 -17.807 1.00 82.38 106 PRO A C 1
ATOM 816 O O . PRO A 1 106 ? -11.448 19.752 -16.744 1.00 82.38 106 PRO A O 1
ATOM 819 N N . LYS A 1 107 ? -11.501 19.567 -18.980 1.00 82.56 107 LYS A N 1
ATOM 820 C CA . LYS A 1 107 ? -10.067 19.287 -19.134 1.00 82.56 107 LYS A CA 1
ATOM 821 C C . LYS A 1 107 ? -9.324 20.576 -19.468 1.00 82.56 107 LYS A C 1
ATOM 823 O O . LYS A 1 107 ? -9.761 21.348 -20.318 1.00 82.56 107 LYS A O 1
ATOM 828 N N . ARG A 1 108 ? -8.194 20.808 -18.802 1.00 79.56 108 ARG A N 1
ATOM 829 C CA . ARG A 1 108 ? -7.254 21.878 -19.154 1.00 79.56 108 ARG A CA 1
ATOM 830 C C . ARG A 1 108 ? -6.479 21.494 -20.424 1.00 79.56 108 ARG A C 1
ATOM 832 O O . ARG A 1 108 ? -6.401 20.318 -20.771 1.00 79.56 108 ARG A O 1
ATOM 839 N N . ALA A 1 109 ? -5.892 22.481 -21.102 1.00 81.00 109 ALA A N 1
ATOM 840 C CA . ALA A 1 109 ? -5.139 22.297 -22.348 1.00 81.00 109 ALA A CA 1
ATOM 841 C C . ALA A 1 109 ? -3.953 21.311 -22.247 1.00 81.00 109 ALA A C 1
ATOM 843 O O . ALA A 1 109 ? -3.542 20.753 -23.255 1.00 81.00 109 ALA A O 1
ATOM 844 N N . ASP A 1 110 ? -3.432 21.059 -21.043 1.00 78.88 110 ASP A N 1
ATOM 845 C CA . ASP A 1 110 ? -2.369 20.080 -20.772 1.00 78.88 110 ASP A CA 1
ATOM 846 C C . ASP A 1 110 ? -2.900 18.672 -20.435 1.00 78.88 110 ASP A C 1
ATOM 848 O O . ASP A 1 110 ? -2.162 17.824 -19.943 1.00 78.88 110 ASP A O 1
ATOM 852 N N . GLY A 1 111 ? -4.199 18.429 -20.629 1.00 78.44 111 GLY A N 1
ATOM 853 C CA . GLY A 1 111 ? -4.849 17.153 -20.331 1.00 78.44 111 GLY A CA 1
ATOM 854 C C . GLY A 1 111 ? -5.248 16.968 -18.865 1.00 78.44 111 GLY A C 1
ATOM 855 O O . GLY A 1 111 ? -5.894 15.969 -18.538 1.00 78.44 111 GLY A O 1
ATOM 856 N N . LYS A 1 112 ? -4.941 17.921 -17.970 1.00 78.12 112 LYS A N 1
ATOM 857 C CA . LYS A 1 112 ? -5.322 17.818 -16.555 1.00 78.12 112 LYS A CA 1
ATOM 858 C C . LYS A 1 112 ? -6.840 17.926 -16.385 1.00 78.12 112 LYS A C 1
ATOM 860 O O . LYS A 1 112 ? -7.446 18.939 -16.733 1.00 78.12 112 LYS A O 1
ATOM 865 N N . GLN A 1 113 ? -7.440 16.909 -15.772 1.00 81.06 113 GLN A N 1
ATOM 866 C CA . GLN A 1 113 ? -8.847 16.909 -15.373 1.00 81.06 113 GLN A CA 1
ATOM 867 C C . GLN A 1 113 ? -9.069 17.900 -14.214 1.00 81.06 113 GLN A C 1
ATOM 869 O O . GLN A 1 113 ? -8.456 17.765 -13.149 1.00 81.06 113 GLN A O 1
ATOM 874 N N . LEU A 1 114 ? -9.923 18.908 -14.410 1.00 78.25 114 LEU A N 1
ATOM 875 C CA . LEU A 1 114 ? -10.301 19.866 -13.369 1.00 78.25 114 LEU A CA 1
ATOM 876 C C . LEU A 1 114 ? -11.566 19.404 -12.638 1.00 78.25 114 LEU A C 1
ATOM 878 O O . LEU A 1 114 ? -12.318 18.561 -13.120 1.00 78.25 114 LEU A O 1
ATOM 882 N N . LYS A 1 115 ? -11.787 19.947 -11.440 1.00 78.25 115 LYS A N 1
ATOM 883 C CA . LYS A 1 115 ? -12.980 19.650 -10.641 1.00 78.25 115 LYS A CA 1
ATOM 884 C C . LYS A 1 115 ? -14.191 20.393 -11.232 1.00 78.25 115 LYS A C 1
ATOM 886 O O . LYS A 1 115 ? -14.046 21.584 -11.507 1.00 78.25 115 LYS A O 1
ATOM 891 N N . PRO A 1 116 ? -15.3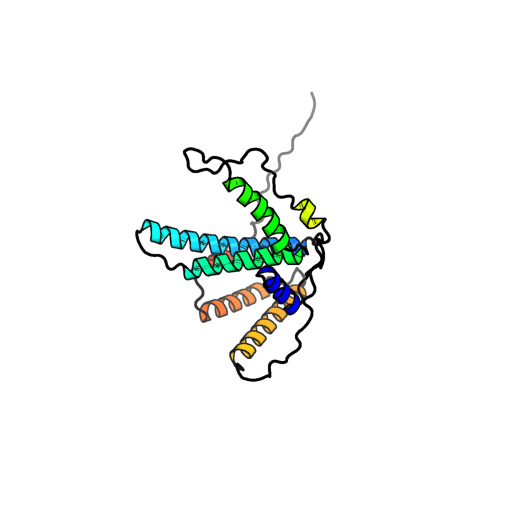50 19.737 -11.414 1.00 82.56 116 PRO A N 1
ATOM 892 C CA . PRO A 1 116 ? -16.585 20.417 -11.800 1.00 82.56 116 PRO A CA 1
ATOM 893 C C . PRO A 1 116 ? -17.131 21.289 -10.660 1.00 82.56 116 PRO A C 1
ATOM 895 O O . PRO A 1 116 ? -16.723 21.164 -9.499 1.00 82.56 116 PRO A O 1
ATOM 898 N N . GLU A 1 117 ? -18.099 22.142 -10.991 1.00 81.12 117 GLU A N 1
ATOM 899 C CA . GLU A 1 117 ? -18.931 22.828 -10.003 1.00 81.12 117 GLU A CA 1
ATOM 900 C C . GLU A 1 117 ? -19.668 21.806 -9.115 1.00 81.12 117 GLU A C 1
ATOM 902 O O . GLU A 1 117 ? -20.074 20.741 -9.577 1.00 81.12 117 GLU A O 1
ATOM 907 N N . GLY A 1 118 ? -19.785 22.086 -7.813 1.00 82.38 118 GLY A N 1
ATOM 908 C CA . GLY A 1 118 ? -20.409 21.166 -6.853 1.00 82.38 118 GLY A CA 1
ATOM 909 C C . GLY A 1 118 ? -19.562 19.943 -6.464 1.00 82.38 118 GLY A C 1
ATOM 910 O O . GLY A 1 118 ? -20.047 19.067 -5.746 1.00 82.38 118 GLY A O 1
ATOM 911 N N . TRP A 1 119 ? -18.296 19.852 -6.893 1.00 86.56 119 TRP A N 1
ATOM 912 C CA . TRP A 1 119 ? -17.413 18.757 -6.483 1.00 86.56 119 TRP A CA 1
ATOM 913 C C . TRP A 1 119 ? -17.168 18.726 -4.970 1.00 86.56 119 TRP A C 1
ATOM 915 O O . TRP A 1 119 ? -16.719 19.708 -4.378 1.00 86.56 119 TRP A O 1
ATOM 925 N N . THR A 1 120 ? -17.375 17.557 -4.360 1.00 84.88 120 THR A N 1
ATOM 926 C CA . THR A 1 120 ? -17.071 17.297 -2.950 1.00 84.88 120 THR A CA 1
ATOM 927 C C . THR A 1 120 ? -15.911 16.308 -2.802 1.00 84.88 120 THR A C 1
ATOM 929 O O . THR A 1 120 ? -15.839 15.324 -3.547 1.00 84.88 120 THR A O 1
ATOM 932 N N . PRO A 1 121 ? -14.989 16.539 -1.848 1.00 89.06 121 PRO A N 1
ATOM 933 C CA . PRO A 1 121 ? -13.938 15.578 -1.535 1.00 89.06 121 PRO A CA 1
ATOM 934 C C . PRO A 1 121 ? -14.515 14.287 -0.943 1.00 89.06 121 PRO A C 1
ATOM 936 O O . PRO A 1 121 ? -15.628 14.273 -0.419 1.00 89.06 121 PRO A O 1
ATOM 939 N N . ALA A 1 122 ? -13.728 13.212 -1.007 1.00 91.50 122 ALA A N 1
ATOM 940 C CA . ALA A 1 122 ? -14.052 11.947 -0.357 1.00 91.50 122 ALA A CA 1
ATOM 941 C C . ALA A 1 122 ? -14.211 12.152 1.159 1.00 91.50 122 ALA A C 1
ATOM 943 O O . ALA A 1 122 ? -13.285 12.622 1.827 1.00 91.50 122 ALA A O 1
ATOM 944 N N . ASN A 1 123 ? -15.361 11.780 1.716 1.00 94.81 123 ASN A N 1
ATOM 945 C CA . ASN A 1 123 ? -15.635 11.849 3.148 1.00 94.81 123 ASN A CA 1
ATOM 946 C C . ASN A 1 123 ? -15.210 10.554 3.859 1.00 94.81 123 ASN A C 1
ATOM 948 O O . ASN A 1 123 ? -16.028 9.837 4.436 1.00 94.81 123 ASN A O 1
ATOM 952 N N . VAL A 1 124 ? -13.906 10.264 3.845 1.00 94.19 124 VAL A N 1
ATOM 953 C CA . VAL A 1 124 ? -13.349 9.065 4.499 1.00 94.19 124 VAL A CA 1
ATOM 954 C C . VAL A 1 124 ? -13.630 9.069 6.005 1.00 94.19 124 VAL A C 1
ATOM 956 O O . VAL A 1 124 ? -13.938 8.030 6.573 1.00 94.19 124 VAL A O 1
ATOM 959 N N . ARG A 1 125 ? -13.624 10.240 6.658 1.00 94.06 125 ARG A N 1
ATOM 960 C CA . ARG A 1 125 ? -14.011 10.362 8.076 1.00 94.06 125 ARG A CA 1
ATOM 961 C C . ARG A 1 125 ? -15.439 9.863 8.319 1.00 94.06 125 ARG A C 1
ATOM 963 O O . ARG A 1 125 ? -15.678 9.165 9.297 1.00 94.06 125 ARG A O 1
ATOM 970 N N . GLY A 1 126 ? -16.372 10.210 7.435 1.00 93.19 126 GLY A N 1
ATOM 971 C CA . GLY A 1 126 ? -17.743 9.705 7.473 1.00 93.19 126 GLY A CA 1
ATOM 972 C C . GLY A 1 126 ? -17.802 8.186 7.327 1.00 93.19 126 GLY A C 1
ATOM 973 O O . GLY A 1 126 ? -18.495 7.543 8.108 1.00 93.19 126 GLY A O 1
ATOM 974 N N . VAL A 1 127 ? -17.017 7.617 6.404 1.00 93.44 127 VAL A N 1
ATOM 975 C CA . VAL A 1 127 ? -16.905 6.158 6.226 1.00 93.44 127 VAL A CA 1
ATOM 976 C C . VAL A 1 127 ? -16.401 5.481 7.502 1.00 93.44 127 VAL A C 1
ATOM 978 O O . VAL A 1 127 ? -17.031 4.540 7.972 1.00 93.44 127 VAL A O 1
ATOM 981 N N . LEU A 1 128 ? -15.326 5.992 8.111 1.00 92.12 128 LEU A N 1
ATOM 982 C CA . LEU A 1 128 ? -14.757 5.429 9.344 1.00 92.12 128 LEU A CA 1
ATOM 983 C C . LEU A 1 128 ? -15.715 5.512 10.543 1.00 92.12 128 LEU A C 1
ATOM 985 O O . LEU A 1 128 ? -15.710 4.631 11.395 1.00 92.12 128 LEU A O 1
ATOM 989 N N . ASN A 1 129 ? -16.534 6.563 10.609 1.00 89.19 129 ASN A N 1
ATOM 990 C CA . ASN A 1 129 ? -17.504 6.759 11.689 1.00 89.19 129 ASN A CA 1
ATOM 991 C C . ASN A 1 129 ? -18.822 6.010 11.457 1.00 89.19 129 ASN A C 1
ATOM 993 O O . ASN A 1 129 ? -19.595 5.804 12.395 1.00 89.19 129 ASN A O 1
ATOM 997 N N . SER A 1 130 ? -19.120 5.645 10.210 1.00 79.88 130 SER A N 1
ATOM 998 C CA . SER A 1 130 ? -20.310 4.873 9.892 1.00 79.88 130 SER A CA 1
ATOM 999 C C . SER A 1 130 ? -20.123 3.436 10.368 1.00 79.88 130 SER A C 1
ATOM 1001 O O . SER A 1 130 ? -19.127 2.787 10.056 1.00 79.88 130 SER A O 1
ATOM 1003 N N . ARG A 1 131 ? -21.096 2.921 11.127 1.00 59.94 131 ARG A N 1
ATOM 1004 C CA . ARG A 1 131 ? -21.179 1.493 11.451 1.00 59.94 131 ARG A CA 1
ATOM 1005 C C . ARG A 1 131 ? -21.550 0.745 10.171 1.00 59.94 131 ARG A C 1
ATOM 1007 O O . ARG A 1 131 ? -22.701 0.345 10.014 1.00 59.94 131 ARG A O 1
ATOM 1014 N N . VAL A 1 132 ? -20.628 0.615 9.218 1.00 53.28 132 VAL A N 1
ATOM 1015 C CA . VAL A 1 132 ? -20.863 -0.245 8.057 1.00 53.28 132 VAL A CA 1
ATOM 1016 C C . VAL A 1 132 ? -20.885 -1.670 8.586 1.00 53.28 132 VAL A C 1
ATOM 1018 O O . VAL A 1 132 ? -19.860 -2.257 8.932 1.00 53.28 132 VAL A O 1
ATOM 1021 N N . HIS A 1 133 ? -22.101 -2.182 8.730 1.00 41.06 133 HIS A N 1
ATOM 1022 C CA . HIS A 1 133 ? -22.376 -3.568 9.039 1.00 41.06 133 HIS A CA 1
ATOM 1023 C C . HIS A 1 133 ? -21.728 -4.409 7.935 1.00 41.06 133 HIS A C 1
ATOM 1025 O O . HIS A 1 133 ? -22.068 -4.246 6.765 1.00 41.06 133 HIS A O 1
ATOM 1031 N N . HIS A 1 134 ? -20.771 -5.270 8.286 1.00 41.34 134 HIS A N 1
ATOM 1032 C CA . HIS A 1 134 ? -20.395 -6.355 7.386 1.00 41.34 134 HIS A CA 1
ATOM 1033 C C . HIS A 1 134 ? -21.622 -7.264 7.286 1.00 41.34 134 HIS A C 1
ATOM 1035 O O . HIS A 1 134 ? -22.046 -7.777 8.326 1.00 41.34 134 HIS A O 1
ATOM 1041 N N . PRO A 1 135 ? -22.228 -7.474 6.104 1.00 34.19 135 PRO A N 1
ATOM 1042 C CA . PRO A 1 135 ? -23.154 -8.580 5.967 1.00 34.19 135 PRO A CA 1
ATOM 1043 C C . PRO A 1 135 ? -22.343 -9.853 6.212 1.00 34.19 135 PRO A C 1
ATOM 1045 O O . PRO A 1 135 ? -21.467 -10.210 5.425 1.00 34.19 135 PRO A O 1
ATOM 1048 N N . ALA A 1 136 ? -22.588 -10.501 7.351 1.00 35.44 136 ALA A N 1
ATOM 1049 C CA . ALA A 1 136 ? -22.113 -11.849 7.586 1.00 35.44 136 ALA A CA 1
ATOM 1050 C C . ALA A 1 136 ? -22.651 -12.722 6.447 1.00 35.44 136 ALA A C 1
ATOM 1052 O O . ALA A 1 136 ? -23.856 -12.751 6.192 1.00 35.44 136 ALA A O 1
ATOM 1053 N N . ALA A 1 137 ? -21.747 -13.384 5.730 1.00 34.12 137 ALA A N 1
ATOM 1054 C CA . ALA A 1 137 ? -22.104 -14.355 4.716 1.00 34.12 137 ALA A CA 1
ATOM 1055 C C . ALA A 1 137 ? -22.824 -15.529 5.396 1.00 34.12 137 ALA A C 1
ATOM 1057 O O . ALA A 1 137 ? -22.198 -16.415 5.974 1.00 34.12 137 ALA A O 1
ATOM 1058 N N . GLU A 1 138 ? -24.154 -15.521 5.358 1.00 32.50 138 GLU A N 1
ATOM 1059 C CA . GLU A 1 138 ? -24.958 -16.679 5.713 1.00 32.50 138 GLU A CA 1
ATOM 1060 C C . GLU A 1 138 ? -25.078 -17.650 4.530 1.00 32.50 138 GLU A C 1
ATOM 1062 O O . GLU A 1 138 ? -25.553 -17.292 3.451 1.00 32.50 138 GLU A O 1
ATOM 1067 N N . ARG A 1 139 ? -24.773 -18.914 4.858 1.00 35.84 139 ARG A N 1
ATOM 1068 C CA . ARG A 1 139 ? -25.099 -20.198 4.206 1.00 35.84 139 ARG A CA 1
ATOM 1069 C C . ARG A 1 139 ? -24.105 -20.762 3.189 1.00 35.84 139 ARG A C 1
ATOM 1071 O O . ARG A 1 139 ? -23.983 -20.292 2.066 1.00 35.84 139 ARG A O 1
ATOM 1078 N N . GLY A 1 140 ? -23.553 -21.919 3.570 1.00 27.19 140 GLY A N 1
ATOM 1079 C CA . GLY A 1 140 ? -23.075 -22.924 2.625 1.00 27.19 140 GLY A CA 1
ATOM 1080 C C . GLY A 1 140 ? -22.020 -23.883 3.162 1.00 27.19 140 GLY A C 1
ATOM 1081 O O . GLY A 1 140 ? -20.973 -24.014 2.544 1.00 27.19 140 GLY A O 1
ATOM 1082 N N . ALA A 1 141 ? -22.265 -24.559 4.288 1.00 38.97 141 ALA A N 1
ATOM 1083 C CA . ALA A 1 141 ? -21.475 -25.729 4.659 1.00 38.97 141 ALA A CA 1
ATOM 1084 C C . ALA A 1 141 ? -21.693 -26.837 3.615 1.00 38.97 141 ALA A C 1
ATOM 1086 O O . ALA A 1 141 ? -22.741 -27.477 3.624 1.00 38.97 141 ALA A O 1
ATOM 1087 N N . GLN A 1 142 ? -20.721 -27.059 2.730 1.00 30.36 142 GLN A N 1
ATOM 1088 C CA . GLN A 1 142 ? -20.541 -28.320 2.011 1.00 30.36 142 GLN A CA 1
ATOM 1089 C C . GLN A 1 142 ? -19.043 -28.608 1.919 1.00 30.36 142 GLN A C 1
ATOM 1091 O O . GLN A 1 142 ? -18.262 -27.780 1.457 1.00 30.36 142 GLN A O 1
ATOM 1096 N N . GLY A 1 143 ? -18.658 -29.754 2.479 1.00 34.62 143 GLY A N 1
ATOM 1097 C CA . GLY A 1 143 ? -17.273 -30.160 2.660 1.00 34.62 143 GLY A CA 1
ATOM 1098 C C . GLY A 1 143 ? -16.551 -30.409 1.343 1.00 34.62 143 GLY A C 1
ATOM 1099 O O . GLY A 1 143 ? -17.122 -30.935 0.390 1.00 34.62 143 GLY A O 1
ATOM 1100 N N . VAL A 1 144 ? -15.267 -30.070 1.335 1.00 29.48 144 VAL A N 1
ATOM 1101 C CA . VAL A 1 144 ? -14.309 -30.533 0.331 1.00 29.48 144 VAL A CA 1
ATOM 1102 C C . VAL A 1 144 ? -13.513 -31.671 0.977 1.00 29.48 144 VAL A C 1
ATOM 1104 O O . VAL A 1 144 ? -13.065 -31.505 2.115 1.00 29.48 144 VAL A O 1
ATOM 1107 N N . PRO A 1 145 ? -13.389 -32.843 0.329 1.00 28.83 145 PRO A N 1
ATOM 1108 C CA . PRO A 1 145 ? -12.686 -33.973 0.909 1.00 28.83 145 PRO A CA 1
ATOM 1109 C C . PRO A 1 145 ? -11.176 -33.729 0.918 1.00 28.83 145 PRO A C 1
ATOM 1111 O O . PRO A 1 145 ? -10.629 -33.001 0.093 1.00 28.83 145 PRO A O 1
ATOM 1114 N N . ALA A 1 146 ? -10.533 -34.370 1.888 1.00 34.47 146 ALA A N 1
ATOM 1115 C CA . ALA A 1 146 ? -9.097 -34.395 2.082 1.00 34.47 146 ALA A CA 1
ATOM 1116 C C . ALA A 1 146 ? -8.386 -35.360 1.111 1.00 34.47 146 ALA A C 1
ATOM 1118 O O . ALA A 1 146 ? -8.960 -36.380 0.720 1.00 34.47 146 ALA A O 1
ATOM 1119 N N . ASN A 1 147 ? -7.100 -35.049 0.887 1.00 31.41 147 ASN A N 1
ATOM 1120 C CA . ASN A 1 147 ? -5.996 -35.816 0.275 1.00 31.41 147 ASN A CA 1
ATOM 1121 C C . ASN A 1 147 ? -5.760 -35.534 -1.230 1.00 31.41 147 ASN A C 1
ATOM 1123 O O . ASN A 1 147 ? -6.714 -35.453 -1.992 1.00 31.41 147 ASN A O 1
ATOM 1127 N N . ALA A 1 148 ? -4.528 -35.366 -1.735 1.00 31.38 148 ALA A N 1
ATOM 1128 C CA . ALA A 1 148 ? -3.240 -35.885 -1.267 1.00 31.38 148 ALA A CA 1
ATOM 1129 C C . ALA A 1 148 ? -2.012 -35.073 -1.776 1.00 31.38 148 ALA A C 1
ATOM 1131 O O . ALA A 1 148 ? -2.060 -34.495 -2.856 1.00 31.38 148 ALA A O 1
ATOM 1132 N N . GLU A 1 149 ? -0.927 -35.153 -0.989 1.00 35.59 149 GLU A N 1
ATOM 1133 C CA . GLU A 1 149 ? 0.505 -35.216 -1.371 1.00 35.59 149 GLU A CA 1
ATOM 1134 C C . GLU A 1 149 ? 1.260 -33.992 -1.944 1.00 35.59 149 GLU A C 1
ATOM 1136 O O . GLU A 1 149 ? 1.366 -33.819 -3.151 1.00 35.59 149 GLU A O 1
ATOM 1141 N N . THR A 1 150 ? 1.984 -33.287 -1.057 1.00 34.75 150 THR A N 1
ATOM 1142 C CA . THR A 1 150 ? 3.302 -32.653 -1.321 1.00 34.75 150 THR A CA 1
ATOM 1143 C C . THR A 1 150 ? 4.206 -32.769 -0.083 1.00 34.75 150 THR A C 1
ATOM 1145 O O . THR A 1 150 ? 4.546 -31.797 0.580 1.00 34.75 150 THR A O 1
ATOM 1148 N N . SER A 1 151 ? 4.588 -33.993 0.291 1.00 47.00 151 SER A N 1
ATOM 1149 C CA . SER A 1 151 ? 5.289 -34.283 1.556 1.00 47.00 151 SER A CA 1
ATOM 1150 C C . SER A 1 151 ? 6.806 -34.005 1.562 1.00 47.00 151 SER A C 1
ATOM 1152 O O . SER A 1 151 ? 7.493 -34.473 2.465 1.00 47.00 151 SER A O 1
ATOM 1154 N N . GLY A 1 152 ? 7.341 -33.280 0.572 1.00 44.69 152 GLY A N 1
ATOM 1155 C CA . GLY A 1 152 ? 8.764 -32.908 0.490 1.00 44.69 152 GLY A CA 1
ATOM 1156 C C . GLY A 1 152 ? 9.011 -31.426 0.780 1.00 44.69 152 GLY A C 1
ATOM 1157 O O . GLY A 1 152 ? 9.711 -31.084 1.726 1.00 44.69 152 GLY A O 1
ATOM 1158 N N . GLU A 1 153 ? 8.364 -30.538 0.024 1.00 43.97 153 GLU A N 1
ATOM 1159 C CA . GLU A 1 153 ? 8.579 -29.085 0.126 1.00 43.97 153 GLU A CA 1
ATOM 1160 C C . GLU A 1 153 ? 7.970 -28.470 1.396 1.00 43.97 153 GLU A C 1
ATOM 1162 O O . GLU A 1 153 ? 8.541 -27.543 1.969 1.00 43.97 153 GLU A O 1
ATOM 1167 N N . ASP A 1 154 ? 6.858 -29.017 1.900 1.00 42.84 154 ASP A N 1
ATOM 1168 C CA . ASP A 1 154 ? 6.243 -28.548 3.149 1.00 42.84 154 ASP A CA 1
ATOM 1169 C C . ASP A 1 154 ? 7.078 -28.911 4.385 1.00 42.84 154 ASP A C 1
ATOM 1171 O O . ASP A 1 154 ? 7.086 -28.165 5.368 1.00 42.84 154 ASP A O 1
ATOM 1175 N N . ALA A 1 155 ? 7.823 -30.021 4.332 1.00 42.41 155 ALA A N 1
ATOM 1176 C CA . ALA A 1 155 ? 8.722 -30.429 5.407 1.00 42.41 155 ALA A CA 1
ATOM 1177 C C . ALA A 1 155 ? 9.955 -29.517 5.463 1.00 42.41 155 ALA A C 1
ATOM 1179 O O . ALA A 1 155 ? 10.306 -29.030 6.538 1.00 42.41 155 ALA A O 1
ATOM 1180 N N . ASP A 1 156 ? 10.548 -29.196 4.312 1.00 46.94 156 ASP A N 1
ATOM 1181 C CA . ASP A 1 156 ? 11.707 -28.303 4.242 1.00 46.94 156 ASP A CA 1
ATOM 1182 C C . ASP A 1 156 ? 11.341 -26.861 4.622 1.00 46.94 156 ASP A C 1
ATOM 1184 O O . ASP A 1 156 ? 12.066 -26.205 5.375 1.00 46.94 156 ASP A O 1
ATOM 1188 N N . ARG A 1 157 ? 10.156 -26.386 4.215 1.00 48.03 157 ARG A N 1
ATOM 1189 C CA . ARG A 1 157 ? 9.655 -25.050 4.572 1.00 48.03 157 ARG A CA 1
ATOM 1190 C C . ARG A 1 157 ? 9.260 -24.941 6.045 1.00 48.03 157 ARG A C 1
ATOM 1192 O O . ARG A 1 157 ? 9.463 -23.889 6.658 1.00 48.03 157 ARG A O 1
ATOM 1199 N N . ALA A 1 158 ? 8.736 -26.019 6.633 1.00 47.59 158 ALA A N 1
ATOM 1200 C CA . ALA A 1 158 ? 8.477 -26.105 8.067 1.00 47.59 158 ALA A CA 1
ATOM 1201 C C . ALA A 1 158 ? 9.784 -26.108 8.872 1.00 47.59 158 ALA A C 1
ATOM 1203 O O . ALA A 1 158 ? 9.898 -25.350 9.833 1.00 47.59 158 ALA A O 1
ATOM 1204 N N . VAL A 1 159 ? 10.801 -26.860 8.435 1.00 48.31 159 VAL A N 1
ATOM 1205 C CA . VAL A 1 159 ? 12.133 -26.889 9.065 1.00 48.31 159 VAL A CA 1
ATOM 1206 C C . VAL A 1 159 ? 12.826 -25.524 8.977 1.00 48.31 159 VAL A C 1
ATOM 1208 O O . VAL A 1 159 ? 13.447 -25.086 9.945 1.00 48.31 159 VAL A O 1
ATOM 1211 N N . LEU A 1 160 ? 12.689 -24.811 7.857 1.00 44.31 160 LEU A N 1
ATOM 1212 C CA . LEU A 1 160 ? 13.197 -23.445 7.697 1.00 44.31 160 LEU A CA 1
ATOM 1213 C C . LEU A 1 160 ? 12.469 -22.440 8.597 1.00 44.31 160 LEU A C 1
ATOM 1215 O O . LEU A 1 160 ? 13.123 -21.647 9.273 1.00 44.31 160 LEU A O 1
ATOM 1219 N N . ARG A 1 161 ? 11.134 -22.508 8.688 1.00 47.78 161 ARG A N 1
ATOM 1220 C CA . ARG A 1 161 ? 10.357 -21.687 9.635 1.00 47.78 161 ARG A CA 1
ATOM 1221 C C . ARG A 1 161 ? 10.740 -21.962 11.087 1.00 47.78 161 ARG A C 1
ATOM 1223 O O . ARG A 1 161 ? 10.877 -21.017 11.859 1.00 47.78 161 ARG A O 1
ATOM 1230 N N . GLU A 1 162 ? 10.932 -23.226 11.450 1.00 47.44 162 GLU A N 1
ATOM 1231 C CA . GLU A 1 162 ? 11.350 -23.644 12.792 1.00 47.44 162 GLU A CA 1
ATOM 1232 C C . GLU A 1 162 ? 12.728 -23.060 13.140 1.00 47.44 162 GLU A C 1
ATOM 1234 O O . GLU A 1 162 ? 12.903 -22.463 14.204 1.00 47.44 162 GLU A O 1
ATOM 1239 N N . LYS A 1 163 ? 13.685 -23.133 12.204 1.00 46.38 163 LYS A N 1
ATOM 1240 C CA . LYS A 1 163 ? 15.025 -22.544 12.354 1.00 46.38 163 LYS A CA 1
ATOM 1241 C C . LYS A 1 163 ? 14.979 -21.021 12.492 1.00 46.38 163 LYS A C 1
ATOM 1243 O O . LYS A 1 163 ? 15.683 -20.473 13.335 1.00 46.38 163 LYS A O 1
ATOM 1248 N N . LEU A 1 164 ? 14.113 -20.344 11.736 1.00 43.94 164 LEU A N 1
ATOM 1249 C CA . LEU A 1 164 ? 13.952 -18.887 11.803 1.00 43.94 164 LEU A CA 1
ATOM 1250 C C . LEU A 1 164 ? 13.367 -18.436 13.150 1.00 43.94 164 LEU A C 1
ATOM 1252 O O . LEU A 1 164 ? 13.841 -17.483 13.767 1.00 43.94 164 LEU A O 1
ATOM 1256 N N . VAL A 1 165 ? 12.352 -19.156 13.634 1.00 45.75 165 VAL A N 1
ATOM 1257 C CA . VAL A 1 165 ? 11.728 -18.901 14.938 1.00 45.75 165 VAL A CA 1
ATOM 1258 C C . VAL A 1 165 ? 12.709 -19.188 16.077 1.00 45.75 165 VAL A C 1
ATOM 1260 O O . VAL A 1 165 ? 12.711 -18.466 17.075 1.00 45.75 165 VAL A O 1
ATOM 1263 N N . GLN A 1 166 ? 13.560 -20.206 15.939 1.00 46.31 166 GLN A N 1
ATOM 1264 C CA . GLN A 1 166 ? 14.584 -20.527 16.929 1.00 46.31 166 GLN A CA 1
ATOM 1265 C C . GLN A 1 166 ? 15.700 -19.470 16.971 1.00 46.31 166 GLN A C 1
ATOM 1267 O O . GLN A 1 166 ? 16.020 -18.991 18.058 1.00 46.31 166 GLN A O 1
ATOM 1272 N N . ALA A 1 167 ? 16.192 -19.015 15.815 1.00 45.88 167 ALA A N 1
ATOM 1273 C CA . ALA A 1 167 ? 17.180 -17.939 15.725 1.00 45.88 167 ALA A CA 1
ATOM 1274 C C . ALA A 1 167 ? 16.643 -16.615 16.301 1.00 45.88 167 ALA A C 1
ATOM 1276 O O . ALA A 1 167 ? 17.312 -15.958 17.099 1.00 45.88 167 ALA A O 1
ATOM 1277 N N . ALA A 1 168 ? 15.389 -16.260 15.998 1.00 43.00 168 ALA A N 1
ATOM 1278 C CA . ALA A 1 168 ? 14.741 -15.079 16.570 1.00 43.00 168 ALA A CA 1
ATOM 1279 C C . ALA A 1 168 ? 14.627 -15.164 18.104 1.00 43.00 168 ALA A C 1
ATOM 1281 O O . ALA A 1 168 ? 14.835 -14.176 18.806 1.00 43.00 168 ALA A O 1
ATOM 1282 N N . ARG A 1 169 ? 14.344 -16.356 18.646 1.00 46.53 169 ARG A N 1
ATOM 1283 C CA . ARG A 1 169 ? 14.274 -16.594 20.096 1.00 46.53 169 ARG A CA 1
ATOM 1284 C C . ARG A 1 169 ? 15.640 -16.563 20.778 1.00 46.53 169 ARG A C 1
ATOM 1286 O O . ARG A 1 169 ? 15.700 -16.233 21.956 1.00 46.53 169 ARG A O 1
ATOM 1293 N N . GLU A 1 170 ? 16.713 -16.926 20.089 1.00 47.06 170 GLU A N 1
ATOM 1294 C CA . GLU A 1 170 ? 18.082 -16.847 20.615 1.00 47.06 170 GLU A CA 1
ATOM 1295 C C . GLU A 1 170 ? 18.562 -15.395 20.676 1.00 47.06 170 GLU A C 1
ATOM 1297 O O . GLU A 1 170 ? 19.018 -14.953 21.729 1.00 47.06 170 GLU A O 1
ATOM 1302 N N . VAL A 1 171 ? 18.285 -14.605 19.634 1.00 45.94 171 VAL A N 1
ATOM 1303 C CA . VAL A 1 171 ? 18.509 -13.147 19.628 1.00 45.94 171 VAL A CA 1
ATOM 1304 C C . VAL A 1 171 ? 17.730 -12.453 20.748 1.00 45.94 171 VAL A C 1
ATOM 1306 O O . VAL A 1 171 ? 18.231 -11.537 21.390 1.00 45.94 171 VAL A O 1
ATOM 1309 N N . GLN A 1 172 ? 16.513 -12.919 21.032 1.00 42.34 172 GLN A N 1
ATOM 1310 C CA . GLN A 1 172 ? 15.653 -12.330 22.057 1.00 42.34 172 GLN A CA 1
ATOM 1311 C C . GLN A 1 172 ? 16.009 -12.756 23.494 1.00 42.34 172 GLN A C 1
ATOM 1313 O O . GLN A 1 172 ? 15.501 -12.159 24.443 1.00 42.34 172 GLN A O 1
ATOM 1318 N N . ARG A 1 173 ? 16.865 -13.776 23.665 1.00 47.03 173 ARG A N 1
ATOM 1319 C CA . ARG A 1 173 ? 17.367 -14.250 24.970 1.00 47.03 173 ARG A CA 1
ATOM 1320 C C . ARG A 1 173 ? 18.819 -13.852 25.253 1.00 47.03 173 ARG A C 1
ATOM 1322 O O . ARG A 1 173 ? 19.277 -14.070 26.372 1.00 47.03 173 ARG A O 1
ATOM 1329 N N . ALA A 1 174 ? 19.540 -13.305 24.279 1.00 40.84 174 ALA A N 1
ATOM 1330 C CA . ALA A 1 174 ? 20.924 -12.890 24.457 1.00 40.84 174 ALA A CA 1
ATOM 1331 C C . ALA A 1 174 ? 21.006 -11.554 25.220 1.00 40.84 174 ALA A C 1
ATOM 1333 O O . ALA A 1 174 ? 20.414 -10.552 24.820 1.00 40.84 174 ALA A O 1
ATOM 1334 N N . GLU A 1 175 ? 21.751 -11.537 26.330 1.00 42.84 175 GLU A N 1
ATOM 1335 C CA . GLU A 1 175 ? 22.021 -10.313 27.093 1.00 42.84 175 GLU A CA 1
ATOM 1336 C C . GLU A 1 175 ? 22.923 -9.355 26.283 1.00 42.84 175 GLU A C 1
ATOM 1338 O O . GLU A 1 175 ? 23.830 -9.822 25.581 1.00 42.84 175 GLU A O 1
ATOM 1343 N N . PRO A 1 176 ? 22.758 -8.019 26.406 1.00 46.09 176 PRO A N 1
ATOM 1344 C CA . PRO A 1 176 ? 23.307 -7.021 25.471 1.00 46.09 176 PRO A CA 1
ATOM 1345 C C . PRO A 1 176 ? 24.842 -6.962 25.346 1.00 46.09 176 PRO A C 1
ATOM 1347 O O . PRO A 1 176 ? 25.360 -6.169 24.564 1.00 46.09 176 PRO A O 1
ATOM 1350 N N . GLY A 1 177 ? 25.584 -7.754 26.128 1.00 47.50 177 GLY A N 1
ATOM 1351 C CA . GLY A 1 177 ? 27.045 -7.710 26.226 1.00 47.50 177 GLY A CA 1
ATOM 1352 C C . GLY A 1 177 ? 27.812 -8.899 25.634 1.00 47.50 177 GLY A C 1
ATOM 1353 O O . GLY A 1 177 ? 29.038 -8.839 25.609 1.00 47.50 177 GLY A O 1
ATOM 1354 N N . ALA A 1 178 ? 27.154 -9.968 25.166 1.00 48.88 178 ALA A N 1
ATOM 1355 C CA . ALA A 1 178 ? 27.844 -11.190 24.707 1.00 48.88 178 ALA A CA 1
ATOM 1356 C C . ALA A 1 178 ? 27.937 -11.352 23.169 1.00 48.88 178 ALA A C 1
ATOM 1358 O O . ALA A 1 178 ? 28.539 -12.300 22.673 1.00 48.88 178 ALA A O 1
ATOM 1359 N N . LEU A 1 179 ? 27.389 -10.410 22.397 1.00 48.91 179 LEU A N 1
ATOM 1360 C CA . LEU A 1 179 ? 27.112 -10.553 20.958 1.00 48.91 179 LEU A CA 1
ATOM 1361 C C . LEU A 1 179 ? 28.209 -10.010 20.019 1.00 48.91 179 LEU A C 1
ATOM 1363 O O . LEU A 1 179 ? 27.907 -9.505 18.943 1.00 48.91 179 LEU A O 1
ATOM 1367 N N . ALA A 1 180 ? 29.487 -10.084 20.391 1.00 48.97 180 ALA A N 1
ATOM 1368 C CA . ALA A 1 180 ? 30.568 -9.745 19.451 1.00 48.97 180 ALA A CA 1
ATOM 1369 C C . ALA A 1 180 ? 31.119 -10.988 18.730 1.00 48.97 180 ALA A C 1
ATOM 1371 O O . ALA A 1 180 ? 31.411 -10.933 17.539 1.00 48.97 180 ALA A O 1
ATOM 1372 N N . GLY A 1 181 ? 31.234 -12.118 19.439 1.00 45.22 181 GLY A N 1
ATOM 1373 C CA . GLY A 1 181 ? 31.782 -13.363 18.886 1.00 45.22 181 GLY A CA 1
ATOM 1374 C C . GLY A 1 181 ? 30.756 -14.214 18.135 1.00 45.22 181 GLY A C 1
ATOM 1375 O O . GLY A 1 181 ? 31.067 -14.761 17.083 1.00 45.22 181 GLY A O 1
ATOM 1376 N N . GLU A 1 182 ? 29.520 -14.291 18.636 1.00 48.81 182 GLU A N 1
ATOM 1377 C CA . GLU A 1 182 ? 28.455 -15.098 18.016 1.00 48.81 182 GLU A CA 1
ATOM 1378 C C . GLU A 1 182 ? 27.916 -14.474 16.722 1.00 48.81 182 GLU A C 1
ATOM 1380 O O . GLU A 1 182 ? 27.544 -15.200 15.804 1.00 48.81 182 GLU A O 1
ATOM 1385 N N . LEU A 1 183 ? 27.958 -13.141 16.598 1.00 47.28 183 LEU A N 1
ATOM 1386 C CA . LEU A 1 183 ? 27.505 -12.421 15.404 1.00 47.28 183 LEU A CA 1
ATOM 1387 C C . LEU A 1 183 ? 28.354 -12.755 14.168 1.00 47.28 183 LEU A C 1
ATOM 1389 O O . LEU A 1 183 ? 27.817 -12.861 13.071 1.00 47.28 183 LEU A O 1
ATOM 1393 N N . ALA A 1 184 ? 29.659 -12.981 14.348 1.00 45.94 184 ALA A N 1
ATOM 1394 C CA . ALA A 1 184 ? 30.549 -13.395 13.265 1.00 45.94 184 ALA A CA 1
ATOM 1395 C C . ALA A 1 184 ? 30.193 -14.799 12.749 1.00 45.94 184 ALA A C 1
ATOM 1397 O O . ALA A 1 184 ? 30.082 -14.997 11.545 1.00 45.94 184 ALA A O 1
ATOM 1398 N N . GLY A 1 185 ? 29.909 -15.744 13.653 1.00 47.38 185 GLY A N 1
ATOM 1399 C CA . GLY A 1 185 ? 29.477 -17.092 13.270 1.00 47.38 185 GLY A CA 1
ATOM 1400 C C . GLY A 1 185 ? 28.098 -17.117 12.599 1.00 47.38 185 GLY A C 1
ATOM 1401 O O . GLY A 1 185 ? 27.862 -17.917 11.696 1.00 47.38 185 GLY A O 1
ATOM 1402 N N . LEU A 1 186 ? 27.197 -16.219 13.007 1.00 47.50 186 LEU A N 1
ATOM 1403 C CA . LEU A 1 186 ? 25.856 -16.077 12.432 1.00 47.50 186 LEU A CA 1
ATOM 1404 C C . LEU A 1 186 ? 25.902 -15.449 11.031 1.00 47.50 186 LEU A C 1
ATOM 1406 O O . LEU A 1 186 ? 25.172 -15.877 10.139 1.00 47.50 186 LEU A O 1
ATOM 1410 N N . LEU A 1 187 ? 26.810 -14.490 10.826 1.00 51.94 187 LEU A N 1
ATOM 1411 C CA . LEU A 1 187 ? 27.096 -13.908 9.517 1.00 51.94 187 LEU A CA 1
ATOM 1412 C C . LEU A 1 187 ? 27.771 -14.918 8.589 1.00 51.94 187 LEU A C 1
ATOM 1414 O O . LEU A 1 187 ? 27.329 -15.038 7.457 1.00 51.94 187 LEU A O 1
ATOM 1418 N N . ASP A 1 188 ? 28.740 -15.705 9.064 1.00 49.53 188 ASP A N 1
ATOM 1419 C CA . ASP A 1 188 ? 29.390 -16.753 8.261 1.00 49.53 188 ASP A CA 1
ATOM 1420 C C . ASP A 1 188 ? 28.402 -17.855 7.833 1.00 49.53 188 ASP A C 1
ATOM 1422 O O . ASP A 1 188 ? 28.461 -18.356 6.707 1.00 49.53 188 ASP A O 1
ATOM 1426 N N . ALA A 1 189 ? 27.455 -18.213 8.709 1.00 43.34 189 ALA A N 1
ATOM 1427 C CA . ALA A 1 189 ? 26.386 -19.159 8.396 1.00 43.34 189 ALA A CA 1
ATOM 1428 C C . ALA A 1 189 ? 25.380 -18.590 7.379 1.00 43.34 189 ALA A C 1
ATOM 1430 O O . ALA A 1 189 ? 24.967 -19.311 6.468 1.00 43.34 189 ALA A O 1
ATOM 1431 N N . ALA A 1 190 ? 25.026 -17.305 7.494 1.00 47.06 190 ALA A N 1
ATOM 1432 C CA . ALA A 1 190 ? 24.211 -16.601 6.505 1.00 47.06 190 ALA A CA 1
ATOM 1433 C C . ALA A 1 190 ? 24.931 -16.521 5.147 1.00 47.06 190 ALA A C 1
ATOM 1435 O O . ALA A 1 190 ? 24.342 -16.827 4.116 1.00 47.06 190 ALA A O 1
ATOM 1436 N N . ASP A 1 191 ? 26.232 -16.236 5.149 1.00 47.34 191 ASP A N 1
ATOM 1437 C CA . ASP A 1 191 ? 27.089 -16.159 3.962 1.00 47.34 191 ASP A CA 1
ATOM 1438 C C . ASP A 1 191 ? 27.266 -17.516 3.254 1.00 47.34 191 ASP A C 1
ATOM 1440 O O . ASP A 1 191 ? 27.471 -17.581 2.038 1.00 47.34 191 ASP A O 1
ATOM 1444 N N . ALA A 1 192 ? 27.232 -18.622 4.002 1.00 44.94 192 ALA A N 1
ATOM 1445 C CA . ALA A 1 192 ? 27.267 -19.973 3.446 1.00 44.94 192 ALA A CA 1
ATOM 1446 C C . ALA A 1 192 ? 25.923 -20.367 2.806 1.00 44.94 192 ALA A C 1
ATOM 1448 O O . ALA A 1 192 ? 25.917 -20.979 1.738 1.00 44.94 192 ALA A O 1
ATOM 1449 N N . LEU A 1 193 ? 24.802 -19.961 3.415 1.00 41.62 193 LEU A N 1
ATOM 1450 C CA . LEU A 1 193 ? 23.445 -20.088 2.861 1.00 41.62 193 LEU A CA 1
ATOM 1451 C C . LEU A 1 193 ? 23.297 -19.284 1.561 1.00 41.62 193 LEU A C 1
ATOM 1453 O O . LEU A 1 193 ? 22.906 -19.827 0.531 1.00 41.62 193 LEU A O 1
ATOM 1457 N N . MET A 1 194 ? 23.744 -18.029 1.581 1.00 46.50 194 MET A N 1
ATOM 1458 C CA . MET A 1 194 ? 23.720 -17.108 0.441 1.00 46.50 194 MET A CA 1
ATOM 1459 C C . MET A 1 194 ? 24.522 -17.615 -0.762 1.00 46.50 194 MET A C 1
ATOM 1461 O O . MET A 1 194 ? 24.128 -17.438 -1.916 1.00 46.50 194 MET A O 1
ATOM 1465 N N . ARG A 1 195 ? 25.655 -18.281 -0.504 1.00 46.91 195 ARG A N 1
ATOM 1466 C CA . ARG A 1 195 ? 26.505 -18.875 -1.547 1.00 46.91 195 ARG A CA 1
ATOM 1467 C C . ARG A 1 195 ? 25.957 -20.185 -2.109 1.00 46.91 195 ARG A C 1
ATOM 1469 O O . ARG A 1 195 ? 26.250 -20.493 -3.262 1.00 46.91 195 ARG A O 1
ATOM 1476 N N . ALA A 1 196 ? 25.187 -20.944 -1.332 1.00 43.81 196 ALA A N 1
ATOM 1477 C CA . ALA A 1 196 ? 24.541 -22.166 -1.805 1.00 43.81 196 ALA A CA 1
ATOM 1478 C C . ALA A 1 196 ? 23.296 -21.885 -2.674 1.00 43.81 196 ALA A C 1
ATOM 1480 O O . ALA A 1 196 ? 22.967 -22.713 -3.521 1.00 43.81 196 ALA A O 1
ATOM 1481 N N . GLU A 1 197 ? 22.648 -20.723 -2.510 1.00 45.06 197 GLU A N 1
ATOM 1482 C CA . GLU A 1 197 ? 21.383 -20.362 -3.182 1.00 45.06 197 GLU A CA 1
ATOM 1483 C C . GLU A 1 197 ? 21.503 -19.398 -4.385 1.00 45.06 197 GLU A C 1
ATOM 1485 O O . GLU A 1 197 ? 20.495 -19.107 -5.020 1.00 45.06 197 GLU A O 1
ATOM 1490 N N . ALA A 1 198 ? 22.702 -18.931 -4.763 1.00 47.19 198 ALA A N 1
ATOM 1491 C CA . ALA A 1 198 ? 22.902 -17.987 -5.880 1.00 47.19 198 ALA A CA 1
ATOM 1492 C C . ALA A 1 198 ? 22.010 -16.720 -5.806 1.00 47.19 198 ALA A C 1
ATOM 1494 O O . ALA A 1 198 ? 21.339 -16.355 -6.773 1.00 47.19 198 ALA A O 1
ATOM 1495 N N . LEU A 1 199 ? 22.039 -16.025 -4.664 1.00 38.47 199 LEU A N 1
ATOM 1496 C CA . LEU A 1 199 ? 21.342 -14.747 -4.465 1.00 38.47 199 LEU A CA 1
ATOM 1497 C C . LEU A 1 199 ? 22.104 -13.551 -5.098 1.00 38.47 199 LEU A C 1
ATOM 1499 O O . LEU A 1 199 ? 23.341 -13.548 -5.120 1.00 38.47 199 LEU A O 1
ATOM 1503 N N . PRO A 1 200 ? 21.399 -12.538 -5.651 1.00 37.84 200 PRO A N 1
ATOM 1504 C CA . PRO A 1 200 ? 22.000 -11.461 -6.439 1.00 37.84 200 PRO A CA 1
ATOM 1505 C C . PRO A 1 200 ? 22.689 -10.358 -5.598 1.00 37.84 200 PRO A C 1
ATOM 1507 O O . PRO A 1 200 ? 22.420 -10.197 -4.410 1.00 37.84 200 PRO A O 1
ATOM 1510 N N . PRO A 1 201 ? 23.576 -9.541 -6.211 1.00 37.75 201 PRO A N 1
ATOM 1511 C CA . PRO A 1 201 ? 24.662 -8.808 -5.532 1.00 37.75 201 PRO A CA 1
ATOM 1512 C C . PRO A 1 201 ? 24.277 -7.687 -4.547 1.00 37.75 201 PRO A C 1
ATOM 1514 O O . PRO A 1 201 ? 25.169 -7.103 -3.926 1.00 37.75 201 PRO A O 1
ATOM 1517 N N . ALA A 1 202 ? 22.993 -7.349 -4.411 1.00 41.44 202 ALA A N 1
ATOM 1518 C CA . ALA A 1 202 ? 22.534 -6.194 -3.636 1.00 41.44 202 ALA A CA 1
ATOM 1519 C C . ALA A 1 202 ? 22.737 -6.364 -2.117 1.00 41.44 202 ALA A C 1
ATOM 1521 O O . ALA A 1 202 ? 22.984 -5.387 -1.407 1.00 41.44 202 ALA A O 1
ATOM 1522 N N . GLU A 1 203 ? 22.742 -7.601 -1.622 1.00 40.34 203 GLU A N 1
ATOM 1523 C CA . GLU A 1 203 ? 22.872 -7.888 -0.189 1.00 40.34 203 GLU A CA 1
ATOM 1524 C C . GLU A 1 203 ? 24.326 -7.844 0.322 1.00 40.34 203 GLU A C 1
ATOM 1526 O O . GLU A 1 203 ? 24.570 -7.597 1.504 1.00 40.34 203 GLU A O 1
ATOM 1531 N N . VAL A 1 204 ? 25.323 -7.922 -0.571 1.00 38.34 204 VAL A N 1
ATOM 1532 C CA . VAL A 1 204 ? 26.755 -7.807 -0.213 1.00 38.34 204 VAL A CA 1
ATOM 1533 C C . VAL A 1 204 ? 27.116 -6.382 0.246 1.00 38.34 204 VAL A C 1
ATOM 1535 O O . VAL A 1 204 ? 28.145 -6.165 0.890 1.00 38.34 204 VAL A O 1
ATOM 1538 N N . HIS A 1 205 ? 26.301 -5.374 -0.084 1.00 35.00 205 HIS A N 1
ATOM 1539 C CA . HIS A 1 205 ? 26.596 -3.968 0.227 1.00 35.00 205 HIS A CA 1
ATOM 1540 C C . HIS A 1 205 ? 25.935 -3.453 1.514 1.00 35.00 205 HIS A C 1
ATOM 1542 O O . HIS A 1 205 ? 26.448 -2.499 2.101 1.00 35.00 205 HIS A O 1
ATOM 1548 N N . ALA A 1 206 ? 24.895 -4.121 2.026 1.00 39.19 206 ALA A N 1
ATOM 1549 C CA . ALA A 1 206 ? 24.281 -3.774 3.312 1.00 39.19 206 ALA A CA 1
ATOM 1550 C C . ALA A 1 206 ? 25.155 -4.184 4.519 1.00 39.19 206 ALA A C 1
ATOM 1552 O O . ALA A 1 206 ? 25.197 -3.474 5.524 1.00 39.19 206 ALA A O 1
ATOM 1553 N N . ALA A 1 207 ? 25.949 -5.256 4.395 1.00 35.19 207 ALA A N 1
ATOM 1554 C CA . ALA A 1 207 ? 26.834 -5.748 5.460 1.00 35.19 207 ALA A CA 1
ATOM 1555 C C . ALA A 1 207 ? 28.040 -4.830 5.769 1.00 35.19 207 ALA A C 1
ATOM 1557 O O . ALA A 1 207 ? 28.684 -4.967 6.807 1.00 35.19 207 ALA A O 1
ATOM 1558 N N . ARG A 1 208 ? 28.360 -3.866 4.895 1.00 37.75 208 ARG A N 1
ATOM 1559 C CA . ARG A 1 208 ? 29.518 -2.963 5.061 1.00 37.75 208 ARG A CA 1
ATOM 1560 C C . ARG A 1 208 ? 29.223 -1.678 5.840 1.00 37.75 208 ARG A C 1
ATOM 1562 O O . ARG A 1 208 ? 30.158 -0.958 6.175 1.00 37.75 208 ARG A O 1
ATOM 1569 N N . ALA A 1 209 ? 27.960 -1.376 6.141 1.00 40.75 209 ALA A N 1
ATOM 1570 C CA . ALA A 1 209 ? 27.563 -0.071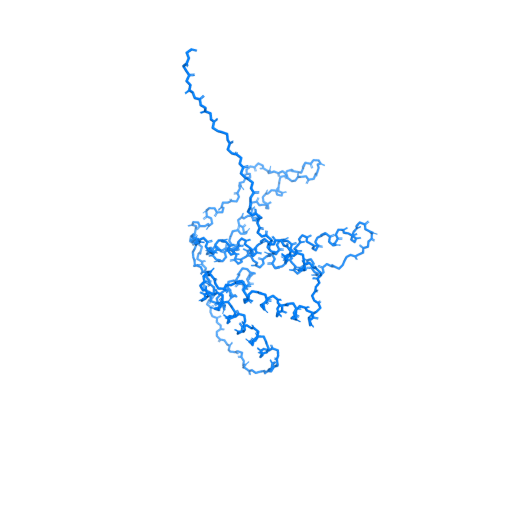 6.678 1.00 40.75 209 ALA A CA 1
ATOM 1571 C C . ALA A 1 209 ? 27.544 0.030 8.218 1.00 40.75 209 ALA A C 1
ATOM 1573 O O . ALA A 1 209 ? 27.058 1.025 8.754 1.00 40.75 209 ALA A O 1
ATOM 1574 N N . HIS A 1 210 ? 28.060 -0.957 8.956 1.00 43.31 210 HIS A N 1
ATOM 1575 C CA . HIS A 1 210 ? 28.209 -0.883 10.416 1.00 43.31 210 HIS A CA 1
ATOM 1576 C C . HIS A 1 210 ? 29.677 -1.034 10.825 1.00 43.31 210 HIS A C 1
ATOM 1578 O O . HIS A 1 210 ? 30.125 -2.092 11.253 1.00 43.31 210 HIS A O 1
ATOM 1584 N N . GLN A 1 211 ? 30.423 0.066 10.718 1.00 38.59 211 GLN A N 1
ATOM 1585 C CA . GLN A 1 211 ? 31.651 0.272 11.483 1.00 38.59 211 GLN A CA 1
ATOM 1586 C C . GLN A 1 211 ? 31.360 1.355 12.535 1.00 38.59 211 GLN A C 1
ATOM 1588 O O . GLN A 1 211 ? 30.868 2.425 12.165 1.00 38.59 211 GLN A O 1
ATOM 1593 N N . PRO A 1 212 ? 31.589 1.109 13.837 1.00 42.34 212 PRO A N 1
ATOM 1594 C CA . PRO A 1 212 ? 31.380 2.131 14.855 1.00 42.34 212 PRO A CA 1
ATOM 1595 C C . PRO A 1 212 ? 32.451 3.233 14.738 1.00 42.34 212 PRO A C 1
ATOM 1597 O O . PRO A 1 212 ? 33.557 2.963 14.266 1.00 42.34 212 PRO A O 1
ATOM 1600 N N . PRO A 1 213 ? 32.152 4.478 15.155 1.00 41.69 213 PRO A N 1
ATOM 1601 C CA . PRO A 1 213 ? 33.111 5.573 15.073 1.00 41.69 213 PRO A CA 1
ATOM 1602 C C . PRO A 1 213 ? 34.279 5.379 16.056 1.00 41.69 213 PRO A C 1
ATOM 1604 O O . PRO A 1 213 ? 34.078 5.011 17.213 1.00 41.69 213 PRO A O 1
ATOM 1607 N N . GLU A 1 214 ? 35.494 5.669 15.586 1.00 41.41 214 GLU A N 1
ATOM 1608 C CA . GLU A 1 214 ? 36.742 5.661 16.366 1.00 41.41 214 GLU A CA 1
ATOM 1609 C C . GLU A 1 214 ? 36.700 6.655 17.550 1.00 41.41 214 GLU A C 1
ATOM 1611 O O . GLU A 1 214 ? 36.221 7.788 17.394 1.00 41.41 214 GLU A O 1
ATOM 1616 N N . PRO A 1 215 ? 37.236 6.302 18.734 1.00 43.28 215 PRO A N 1
ATOM 1617 C CA . PRO A 1 215 ? 37.243 7.193 19.883 1.00 43.28 215 PRO A CA 1
ATOM 1618 C C . PRO A 1 215 ? 38.469 8.119 19.862 1.00 43.28 215 PRO A C 1
ATOM 1620 O O . PRO A 1 215 ? 39.573 7.714 20.219 1.00 43.28 215 PRO A O 1
ATOM 1623 N N . GLY A 1 216 ? 38.267 9.404 19.548 1.00 46.62 216 GLY A N 1
ATOM 1624 C CA . GLY A 1 216 ? 39.222 10.451 19.932 1.00 46.62 216 GLY A CA 1
ATOM 1625 C C . GLY A 1 216 ? 39.314 11.667 19.012 1.00 46.62 216 GLY A C 1
ATOM 1626 O O . GLY A 1 216 ? 40.071 11.663 18.051 1.00 46.62 216 GLY A O 1
ATOM 1627 N N . ALA A 1 217 ? 38.659 12.769 19.390 1.00 37.50 217 ALA A N 1
ATOM 1628 C CA . ALA A 1 217 ? 39.135 14.121 19.085 1.00 37.50 217 ALA A CA 1
ATOM 1629 C C . ALA A 1 217 ? 38.579 15.117 20.117 1.00 37.50 217 ALA A C 1
ATOM 1631 O O . ALA A 1 217 ? 37.454 15.603 20.031 1.00 37.50 217 ALA A O 1
ATOM 1632 N N . SER A 1 218 ? 39.401 15.373 21.133 1.00 42.53 218 SER A N 1
ATOM 1633 C CA . SER A 1 218 ? 39.258 16.430 22.134 1.00 42.53 218 SER A CA 1
ATOM 1634 C C . SER A 1 218 ? 39.333 17.824 21.494 1.00 42.53 218 SER A C 1
ATOM 1636 O O . SER A 1 218 ? 40.126 18.043 20.580 1.00 42.53 218 SER A O 1
ATOM 1638 N N . GLY A 1 219 ? 38.557 18.786 22.005 1.00 34.78 219 GLY A N 1
ATOM 1639 C CA . GLY A 1 219 ? 38.605 20.178 21.549 1.00 34.78 219 GLY A CA 1
ATOM 1640 C C . GLY A 1 219 ? 37.751 21.139 22.376 1.00 34.78 219 GLY A C 1
ATOM 1641 O O . GLY A 1 219 ? 36.775 21.694 21.884 1.00 34.78 219 GLY A O 1
ATOM 1642 N N . ALA A 1 220 ? 38.118 21.343 23.641 1.00 40.88 220 ALA A N 1
ATOM 1643 C CA . ALA A 1 220 ? 37.546 22.369 24.510 1.00 40.88 220 ALA A CA 1
ATOM 1644 C C . ALA A 1 220 ? 37.865 23.801 24.022 1.00 40.88 220 ALA A C 1
ATOM 1646 O O . ALA A 1 220 ? 39.011 24.106 23.692 1.00 40.88 220 ALA A O 1
ATOM 1647 N N . ARG A 1 221 ? 36.894 24.725 24.102 1.00 38.19 221 ARG A N 1
ATOM 1648 C CA . ARG A 1 221 ? 37.161 26.164 24.305 1.00 38.19 221 ARG A CA 1
ATOM 1649 C C . ARG A 1 221 ? 36.227 26.747 25.362 1.00 38.19 221 ARG A C 1
ATOM 1651 O O . ARG A 1 221 ? 35.062 27.035 25.115 1.00 38.19 221 ARG A O 1
ATOM 1658 N N . PHE A 1 222 ? 36.809 26.924 26.542 1.00 37.22 222 PHE A N 1
ATOM 1659 C CA . PHE A 1 222 ? 36.353 27.774 27.637 1.00 37.22 222 PHE A CA 1
ATOM 1660 C C . PHE A 1 222 ? 36.278 29.245 27.190 1.00 37.22 222 PHE A C 1
ATOM 1662 O O . PHE A 1 222 ? 37.264 29.786 26.693 1.00 37.22 222 PHE A O 1
ATOM 1669 N N . THR A 1 223 ? 35.163 29.930 27.452 1.00 40.00 223 THR A N 1
ATOM 1670 C CA . THR A 1 223 ? 35.102 31.403 27.468 1.00 40.00 223 THR A CA 1
ATOM 1671 C C . THR A 1 223 ? 35.196 31.898 28.911 1.00 40.00 223 THR A C 1
ATOM 1673 O O . THR A 1 223 ? 34.299 31.643 29.715 1.00 40.00 223 THR A O 1
ATOM 1676 N N . ARG A 1 224 ? 36.281 32.606 29.245 1.00 40.12 224 ARG A N 1
ATOM 1677 C CA . ARG A 1 224 ? 36.516 33.262 30.542 1.00 40.12 224 ARG A CA 1
ATOM 1678 C C . ARG A 1 224 ? 36.027 34.717 30.475 1.00 40.12 224 ARG A C 1
ATOM 1680 O O . ARG A 1 224 ? 36.488 35.463 29.620 1.00 40.12 224 ARG A O 1
ATOM 1687 N N . ARG A 1 225 ? 35.124 35.115 31.380 1.00 39.88 225 ARG A N 1
ATOM 1688 C CA . ARG A 1 225 ? 34.822 36.521 31.728 1.00 39.88 225 ARG A CA 1
ATOM 1689 C C . ARG A 1 225 ? 35.656 36.937 32.945 1.00 39.88 225 ARG A C 1
ATOM 1691 O O . ARG A 1 225 ? 35.589 36.228 33.943 1.00 39.88 225 ARG A O 1
ATOM 1698 N N . GLN A 1 226 ? 36.335 38.082 32.869 1.00 43.25 226 GLN A N 1
ATOM 1699 C CA . GLN A 1 226 ? 36.713 39.021 33.951 1.00 43.25 226 GLN A CA 1
ATOM 1700 C C . GLN A 1 226 ? 36.892 40.399 33.256 1.00 43.25 226 GLN A C 1
ATOM 1702 O O . GLN A 1 226 ? 37.480 40.414 32.179 1.00 43.25 226 GLN A O 1
ATOM 1707 N N . THR A 1 227 ? 36.118 41.454 33.581 1.00 46.50 227 THR A N 1
ATOM 1708 C CA . THR A 1 227 ? 36.485 42.599 34.472 1.00 46.50 227 THR A CA 1
ATOM 1709 C C . THR A 1 227 ? 37.910 43.087 34.180 1.00 46.50 227 THR A C 1
ATOM 1711 O O . THR A 1 227 ? 38.830 42.299 34.360 1.00 46.50 227 THR A O 1
ATOM 1714 N N . GLU A 1 228 ? 38.181 44.289 33.670 1.00 43.06 228 GLU A N 1
ATOM 1715 C CA . GLU A 1 228 ? 37.644 45.648 33.906 1.00 43.06 228 GLU A CA 1
ATOM 1716 C C . GLU A 1 228 ? 37.536 46.472 32.609 1.00 43.06 228 GLU A C 1
ATOM 1718 O O . GLU A 1 228 ? 38.194 46.099 31.610 1.00 43.06 228 GLU A O 1
#

Radius of gyration: 26.52 Å; chains: 1; bounding box: 64×82×62 Å

pLDDT: mean 71.38, std 25.96, range [27.19, 98.44]

Organism: Deinococcus maricopensis (strain DSM 21211 / LMG 22137 / NRRL B-23946 / LB-34) (NCBI:txid709986)

InterPro domains:
  IPR021130 Phosphoribosyl-ATP pyrophosphohydrolase-like [PF01503] (7-99)
  IPR023292 NTP pyrophosphohydrolase-like domain superfamily [G3DSA:1.10.3420.10] (1-138)

Foldseek 3Di:
DDLLVVLLVVCVVVVHAFDQAQADDDPVLVVVLVVQLVVLVVQLVVVVVVCVVQVVVVHHDDCVSNVVSVVSNVSSVSVNCRNRNHDPVLQVVLQVVLVVQLQPADADPVRDRGHDPPRDHRPSVCSNPDPPDDPDDDDDDDDDDDDDDDVPVVVVVVVVVVVVVVVVVVVVPDDPPPPPVVVVVVVVVVVVVCVVPVDDDPVVVVVPPDDDDDDDDDDDDDDDDDDD

Secondary structure (DSSP, 8-state):
--HHHHHHHHHHHTT----SS--PPPHHHHHHHHHHHHHHHHHHHHHHHHHHHHHHHTPPPP-HHHHHHHHHHHHHHHHHHHHTT--HHHHHHHHHHHHHHHTTSPBPTTSPBPPPTT-----HHHHHHS------------PPPP----TTHHHHHHHHHHHHHHHHHHHTTS-TTSTTHHHHHHHHHHHHHHHHTT--GGGGTGGGS--PPPS-------------

Sequence (228 aa):
MSNFERVRAFHVAVNAHHPQQPTTPDAARLALRRTLIQEEFAEVQAELDRVDAHVRAGESADLAPLAHELADLLYVTYGALDALGVNADAVFAEVHRANMHKTTGPKRADGKQLKPEGWTPANVRGVLNSRVHHPAAERGAQGVPANAETSGEDADRAVLREKLVQAAREVQRAEPGALAGELAGLLDAADALMRAEALPPAEVHAARAHQPPEPGASGARFTRRQTE